Protein AF-A0A7G1IFP5-F1 (afdb_monomer_lite)

pLDDT: mean 70.37, std 23.83, range [24.36, 97.38]

Secondary structure (DSSP, 8-state):
-------HHHHHHHHHHHHHHHTT----HHHHHHHHHGGGSPTTSHHHHHHHHHHHTTPPPTTSTTS-GGGGHHHHHHHHHH---SSHHHHHHHHHHHHHH-SSSTHHHHHHHHHHHTB----SSSS---BS---HHHHHHHHHHHHH-----------SS-------TTSSSS-----------PPPP-------

Foldseek 3Di:
DDPPDQDPVNVVVVVCVLVCLQQQVAADVVQQVVLVCLCVDDPLDLSVLLSVLCVVQVHRGARHGPHSHCPCSVLSSLCSLLVFDPPLLSQLLSLLLQLQAPPPPSCPSNVVSCCFADVQNDDDPPDGRHHDSDDPVSSVVSNVVNNPPPPDDPPDPDDDDDDPPPRSPPPPPPDPDPPDPDPPDPDDDDDDDDDD

Organism: Mycobacterium kansasii (NCBI:txid1768)

Radius of gyration: 21.59 Å; chains: 1; bounding box: 84×56×33 Å

Sequence (196 aa):
MSSHGTSRIQVLKGFWDNMSGYLGLSTDPVLAASYHKLGLLEPGLLGRELWAHYVRNSLRFPGEKGTTGEFIVSHDVAHVLSAYSTEPAGEILAGAFTVGYKARNPFAPLLLVLLQFQAGIKIDFRSEALTGSLDPAGYMDAFGAASSAKLTSPTGVGTGDATPRYQWRSFASGWRFHRNRRRPLRAAPIKKSCEV

Structure (mmCIF, N/CA/C/O backbone):
data_AF-A0A7G1IFP5-F1
#
_entry.id   AF-A0A7G1IFP5-F1
#
loop_
_atom_site.group_PDB
_atom_site.id
_atom_site.type_symbol
_atom_site.label_atom_id
_atom_site.label_alt_id
_atom_site.label_comp_id
_atom_site.label_asym_id
_atom_site.label_entity_id
_atom_site.label_seq_id
_atom_site.pdbx_PDB_ins_code
_atom_site.Cartn_x
_atom_site.Cartn_y
_atom_site.Cartn_z
_atom_site.occupancy
_atom_site.B_iso_or_equiv
_atom_site.auth_seq_id
_atom_site.auth_comp_id
_atom_site.auth_asym_id
_atom_site.auth_atom_id
_atom_site.pdbx_PDB_model_num
ATOM 1 N N . MET A 1 1 ? 41.630 15.362 4.875 1.00 37.7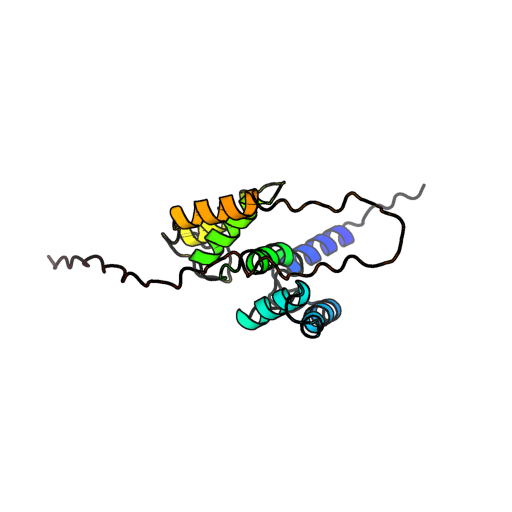5 1 MET A N 1
ATOM 2 C CA . MET A 1 1 ? 40.214 15.116 5.230 1.00 37.75 1 MET A CA 1
ATOM 3 C C . MET A 1 1 ? 39.348 15.946 4.290 1.00 37.75 1 MET A C 1
ATOM 5 O O . MET A 1 1 ? 39.203 17.138 4.518 1.00 37.75 1 MET A O 1
ATOM 9 N N . SER A 1 2 ? 38.863 15.367 3.186 1.00 39.03 2 SER A N 1
ATOM 10 C CA . SER A 1 2 ? 38.027 16.099 2.221 1.00 39.03 2 SER A CA 1
ATOM 11 C C . SER A 1 2 ? 36.569 16.085 2.669 1.00 39.03 2 SER A C 1
ATOM 13 O O . SER A 1 2 ? 35.896 15.056 2.612 1.00 39.03 2 SER A O 1
ATOM 15 N N . SER A 1 3 ? 36.113 17.247 3.131 1.00 47.34 3 SER A N 1
ATOM 16 C CA . SER A 1 3 ? 34.709 17.572 3.376 1.00 47.34 3 SER A CA 1
ATOM 17 C C . SER A 1 3 ? 33.910 17.386 2.082 1.00 47.34 3 SER A C 1
ATOM 19 O O . SER A 1 3 ? 34.048 18.166 1.141 1.00 47.34 3 SER A O 1
ATOM 21 N N . HIS A 1 4 ? 33.095 16.332 2.012 1.00 55.47 4 HIS A N 1
ATOM 22 C CA . HIS A 1 4 ? 32.089 16.176 0.963 1.00 55.47 4 HIS A CA 1
ATOM 23 C C . HIS A 1 4 ? 30.883 17.048 1.331 1.00 55.47 4 HIS A C 1
ATOM 25 O O . HIS A 1 4 ? 29.889 16.570 1.871 1.00 55.47 4 HIS A O 1
ATOM 31 N N . GLY A 1 5 ? 30.997 18.354 1.094 1.00 55.44 5 GLY A N 1
ATOM 32 C CA . GLY A 1 5 ? 29.859 19.261 1.179 1.00 55.44 5 GLY A CA 1
ATOM 33 C C . GLY A 1 5 ? 28.914 18.994 0.013 1.00 55.44 5 GLY A C 1
ATOM 34 O O . GLY A 1 5 ? 29.218 19.364 -1.119 1.00 55.44 5 GLY A O 1
ATOM 35 N N . THR A 1 6 ? 27.781 18.340 0.273 1.00 65.12 6 THR A N 1
ATOM 36 C CA . THR A 1 6 ? 26.710 18.151 -0.714 1.00 65.12 6 THR A CA 1
ATOM 37 C C . THR A 1 6 ? 26.324 19.508 -1.304 1.00 65.12 6 THR A C 1
ATOM 39 O O . THR A 1 6 ? 25.858 20.400 -0.594 1.00 65.12 6 THR A O 1
ATOM 42 N N . SER A 1 7 ? 26.551 19.688 -2.606 1.00 77.19 7 SER A N 1
ATOM 43 C CA . SER A 1 7 ? 26.258 20.943 -3.304 1.00 77.19 7 SER A CA 1
ATOM 44 C C . SER A 1 7 ? 24.762 21.272 -3.224 1.00 77.19 7 SER A C 1
ATOM 46 O O . SER A 1 7 ? 23.921 20.376 -3.317 1.00 77.19 7 SER A O 1
ATOM 48 N N . ARG A 1 8 ? 24.405 22.563 -3.126 1.00 75.62 8 ARG A N 1
ATOM 49 C CA . ARG A 1 8 ? 23.003 23.039 -3.166 1.00 75.62 8 ARG A CA 1
ATOM 50 C C . ARG A 1 8 ? 22.226 22.487 -4.368 1.00 75.62 8 ARG A C 1
ATOM 52 O O . ARG A 1 8 ? 21.040 22.205 -4.247 1.00 75.62 8 ARG A O 1
ATOM 59 N N . ILE A 1 9 ? 22.900 22.276 -5.499 1.00 76.88 9 ILE A N 1
ATOM 60 C CA . ILE A 1 9 ? 22.310 21.692 -6.714 1.00 76.88 9 ILE A CA 1
ATOM 61 C C . ILE A 1 9 ? 21.925 20.224 -6.486 1.00 76.88 9 ILE A C 1
ATOM 63 O O . ILE A 1 9 ? 20.879 19.774 -6.937 1.00 76.88 9 ILE A O 1
ATOM 67 N N . GLN A 1 10 ? 22.742 19.483 -5.741 1.00 74.69 10 GLN A N 1
ATOM 68 C CA . GLN A 1 10 ? 22.504 18.079 -5.416 1.00 74.69 10 GLN A CA 1
ATOM 69 C C . GLN A 1 10 ? 21.345 17.920 -4.423 1.00 74.69 10 GLN A C 1
ATOM 71 O O . GLN A 1 10 ? 20.535 17.010 -4.571 1.00 74.69 10 GLN A O 1
ATOM 76 N N . VAL A 1 11 ? 21.221 18.845 -3.463 1.00 75.88 11 VAL A N 1
ATOM 77 C CA . VAL A 1 11 ? 20.072 18.912 -2.544 1.00 75.88 11 VAL A CA 1
ATOM 78 C C . VAL A 1 11 ? 18.779 19.218 -3.306 1.00 75.88 11 VAL A C 1
ATOM 80 O O . VAL A 1 11 ? 17.782 18.528 -3.111 1.00 75.88 11 VAL A O 1
ATOM 83 N N . LEU A 1 12 ? 18.797 20.201 -4.213 1.00 79.44 12 LEU A N 1
ATOM 84 C CA . LEU A 1 12 ? 17.638 20.547 -5.045 1.00 79.44 12 LEU A CA 1
ATOM 85 C C . LEU A 1 12 ? 17.238 19.406 -5.985 1.00 79.44 12 LEU A C 1
ATOM 87 O O . LEU A 1 12 ? 16.053 19.106 -6.107 1.00 79.44 12 LEU A O 1
ATOM 91 N N . LYS A 1 13 ? 18.216 18.732 -6.599 1.00 76.38 13 LYS A N 1
ATOM 92 C CA . LYS A 1 13 ? 17.976 17.546 -7.423 1.00 76.38 13 LYS A CA 1
ATOM 93 C C . LYS A 1 13 ? 17.357 16.417 -6.597 1.00 76.38 13 LYS A C 1
ATOM 95 O O . LYS A 1 13 ? 16.347 15.867 -7.005 1.00 76.38 13 LYS A O 1
ATOM 100 N N . GLY A 1 14 ? 17.906 16.114 -5.419 1.00 70.06 14 GLY A N 1
ATOM 101 C CA . GLY A 1 14 ? 17.350 15.086 -4.535 1.00 70.06 14 GLY A CA 1
ATOM 102 C C . GLY A 1 14 ? 15.930 15.413 -4.063 1.00 70.06 14 GLY A C 1
ATOM 103 O O . GLY A 1 14 ? 15.075 14.534 -4.014 1.00 70.06 14 GLY A O 1
ATOM 104 N N . PHE A 1 15 ? 15.642 16.681 -3.763 1.00 75.81 15 PHE A N 1
ATOM 105 C CA . PHE A 1 15 ? 14.284 17.129 -3.454 1.00 75.81 15 PHE A CA 1
ATOM 106 C C . PHE A 1 15 ? 13.335 16.939 -4.646 1.00 75.81 15 PHE A C 1
ATOM 108 O O . PHE A 1 15 ? 12.245 16.396 -4.477 1.00 75.81 15 PHE A O 1
ATOM 115 N N . TRP A 1 16 ? 13.756 17.328 -5.851 1.00 75.94 16 TRP A N 1
ATOM 116 C CA . TRP A 1 16 ? 12.967 17.157 -7.070 1.00 75.94 16 TRP A CA 1
ATOM 117 C C . TRP A 1 16 ? 12.730 15.686 -7.423 1.00 75.94 16 TRP A C 1
ATOM 119 O O . TRP A 1 16 ? 11.610 15.314 -7.760 1.00 75.94 16 TRP A O 1
ATOM 129 N N . ASP A 1 17 ? 13.742 14.830 -7.302 1.00 71.69 17 ASP A N 1
ATOM 130 C CA . ASP A 1 17 ? 13.629 13.393 -7.570 1.00 71.69 17 ASP A CA 1
ATOM 131 C C . ASP A 1 17 ? 12.628 12.735 -6.596 1.00 71.69 17 ASP A C 1
ATOM 133 O O . ASP A 1 17 ? 11.760 11.970 -7.017 1.00 71.69 17 ASP A O 1
ATOM 137 N N . ASN A 1 18 ? 12.659 13.115 -5.312 1.00 66.62 18 ASN A N 1
ATOM 138 C CA . ASN A 1 18 ? 11.683 12.654 -4.317 1.00 66.62 18 ASN A CA 1
ATOM 139 C C . ASN A 1 18 ? 10.262 13.163 -4.609 1.00 66.62 18 ASN A C 1
ATOM 141 O O . ASN A 1 18 ? 9.301 12.393 -4.581 1.00 66.62 18 ASN A O 1
ATOM 145 N N . MET A 1 19 ? 10.116 14.455 -4.916 1.00 72.12 19 MET A N 1
ATOM 146 C CA . MET A 1 19 ? 8.808 15.057 -5.188 1.00 72.12 19 MET A CA 1
ATOM 147 C C . MET A 1 19 ? 8.195 14.568 -6.499 1.00 72.12 19 MET A C 1
ATOM 149 O O . MET A 1 19 ? 6.999 14.306 -6.557 1.00 72.12 19 MET A O 1
ATOM 153 N N . SER A 1 20 ? 8.994 14.413 -7.551 1.00 68.44 20 SER A N 1
ATOM 154 C CA . SER A 1 20 ? 8.533 13.903 -8.844 1.00 68.44 20 SER A CA 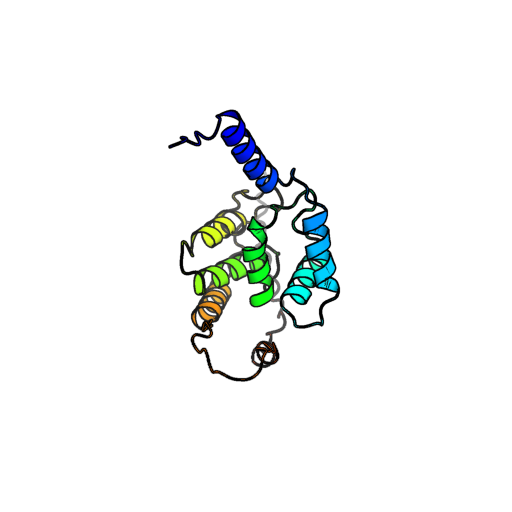1
ATOM 155 C C . SER A 1 20 ? 8.149 12.425 -8.778 1.00 68.44 20 SER A C 1
ATOM 157 O O . SER A 1 20 ? 7.202 12.029 -9.455 1.00 68.44 20 SER A O 1
ATOM 159 N N . GLY A 1 21 ? 8.810 11.623 -7.935 1.00 67.00 21 GLY A N 1
ATOM 160 C CA . GLY A 1 21 ? 8.376 10.264 -7.606 1.00 67.00 21 GLY A CA 1
ATOM 161 C C . GLY A 1 21 ? 7.036 10.245 -6.865 1.00 67.00 21 GLY A C 1
ATOM 162 O O . GLY A 1 21 ? 6.126 9.526 -7.266 1.00 67.00 21 GLY A O 1
ATOM 163 N N . TYR A 1 22 ? 6.867 11.097 -5.848 1.00 64.94 22 TYR A N 1
ATOM 164 C CA . TYR A 1 22 ? 5.596 11.229 -5.122 1.00 64.94 22 TYR A CA 1
ATOM 165 C C . TYR A 1 22 ? 4.440 11.688 -6.027 1.00 64.94 22 TYR A C 1
ATOM 167 O O . TYR A 1 22 ? 3.324 11.187 -5.930 1.00 64.94 22 TYR A O 1
ATOM 175 N N . LEU A 1 23 ? 4.711 12.614 -6.948 1.00 71.88 23 LEU A N 1
ATOM 176 C CA . LEU A 1 23 ? 3.733 13.126 -7.912 1.00 71.88 23 LEU A CA 1
ATOM 177 C C . LEU A 1 23 ? 3.512 12.190 -9.116 1.00 71.88 23 LEU A C 1
ATOM 179 O O . LEU A 1 23 ? 2.713 12.506 -9.996 1.00 71.88 23 LEU A O 1
ATOM 183 N N . GLY A 1 24 ? 4.230 11.065 -9.196 1.00 72.12 24 GLY A N 1
ATOM 184 C CA . GLY A 1 24 ? 4.158 10.117 -10.310 1.00 72.12 24 GLY A CA 1
ATOM 185 C C . GLY A 1 24 ? 4.611 10.670 -11.661 1.00 72.12 24 GLY A C 1
ATOM 186 O O . GLY A 1 24 ? 4.198 10.180 -12.713 1.00 72.12 24 GLY A O 1
ATOM 187 N N . LEU A 1 25 ? 5.457 11.698 -11.642 1.00 75.88 25 LEU A N 1
ATOM 188 C CA . LEU A 1 25 ? 6.081 12.286 -12.827 1.00 75.88 25 LEU A CA 1
ATOM 189 C C . LEU A 1 25 ? 7.384 11.572 -13.207 1.00 75.88 25 LEU A C 1
ATOM 191 O O . LEU A 1 25 ? 7.765 11.599 -14.376 1.00 75.88 25 LEU A O 1
ATOM 195 N N . SER A 1 26 ? 8.054 10.948 -12.236 1.00 72.81 26 SER A N 1
ATOM 196 C CA . SER A 1 26 ? 9.279 10.181 -12.465 1.00 72.81 26 SER A CA 1
ATOM 197 C C . SER A 1 26 ? 8.972 8.805 -13.066 1.00 72.81 26 SER A C 1
ATOM 199 O O . SER A 1 26 ? 7.989 8.166 -12.696 1.00 72.81 26 SER A O 1
ATOM 201 N N . THR A 1 27 ? 9.817 8.349 -13.993 1.00 84.62 27 THR A N 1
ATOM 202 C CA . THR A 1 27 ? 9.716 7.031 -14.635 1.00 84.62 27 THR A CA 1
ATOM 203 C C . THR A 1 27 ? 11.051 6.307 -14.573 1.00 84.62 27 THR A C 1
ATOM 205 O O . THR A 1 27 ? 12.078 6.886 -14.926 1.00 84.62 27 THR A O 1
ATOM 208 N N . ASP A 1 28 ? 11.018 5.028 -14.213 1.00 89.25 28 ASP A N 1
ATOM 209 C CA . ASP A 1 28 ? 12.159 4.119 -14.222 1.00 89.25 28 ASP A CA 1
ATOM 210 C C . ASP A 1 28 ? 11.764 2.821 -14.957 1.00 89.25 28 ASP A C 1
ATOM 212 O O . ASP A 1 28 ? 11.084 1.958 -14.388 1.00 89.25 28 ASP A O 1
ATOM 216 N N . PRO A 1 29 ? 12.162 2.661 -16.233 1.00 90.31 29 PRO A N 1
ATOM 217 C CA . PRO A 1 29 ? 11.789 1.496 -17.028 1.00 90.31 29 PRO A CA 1
ATOM 218 C C . PRO A 1 29 ? 12.456 0.200 -16.545 1.00 90.31 29 PRO A C 1
ATOM 220 O O . PRO A 1 29 ? 11.905 -0.880 -16.761 1.00 90.31 29 PRO A O 1
ATOM 223 N N . VAL A 1 30 ? 13.621 0.278 -15.891 1.00 93.75 30 VAL A N 1
ATOM 224 C CA . VAL A 1 30 ? 14.325 -0.901 -15.360 1.00 93.75 30 VAL A CA 1
ATOM 225 C C . VAL A 1 30 ? 13.593 -1.423 -14.126 1.00 93.75 30 VAL A C 1
ATOM 227 O O . VAL A 1 30 ? 13.373 -2.633 -13.991 1.00 93.75 30 VAL A O 1
ATOM 230 N N . LEU A 1 31 ? 13.157 -0.509 -13.258 1.00 92.38 31 LEU A N 1
ATOM 231 C CA . LEU A 1 31 ? 12.320 -0.831 -12.110 1.00 92.38 31 LEU A CA 1
ATOM 232 C C . LEU A 1 31 ? 10.977 -1.416 -12.555 1.00 92.38 31 LEU A C 1
ATOM 234 O O . LEU A 1 31 ? 10.621 -2.515 -12.128 1.00 92.38 31 LEU A O 1
ATOM 238 N N . ALA A 1 32 ? 10.286 -0.750 -13.485 1.00 93.81 32 ALA A N 1
ATOM 239 C CA . ALA A 1 32 ? 9.016 -1.232 -14.021 1.00 93.81 32 ALA A CA 1
ATOM 240 C C . ALA A 1 32 ? 9.149 -2.648 -14.602 1.00 93.81 32 ALA A C 1
ATOM 242 O O . ALA A 1 32 ? 8.355 -3.533 -14.281 1.00 93.81 32 ALA A O 1
ATOM 243 N N . ALA A 1 33 ? 10.198 -2.910 -15.391 1.00 95.69 33 ALA A N 1
ATOM 244 C CA . ALA A 1 33 ? 10.462 -4.240 -15.936 1.00 95.69 33 ALA A CA 1
ATOM 245 C C . ALA A 1 33 ? 10.680 -5.299 -14.840 1.00 95.69 33 ALA A C 1
ATOM 247 O O . ALA A 1 33 ? 10.280 -6.453 -15.008 1.00 95.69 33 ALA A O 1
ATOM 248 N N . SER A 1 34 ? 11.288 -4.927 -13.712 1.00 95.62 34 SER A N 1
ATOM 249 C CA . SER A 1 34 ? 11.482 -5.825 -12.567 1.00 95.62 34 SER A CA 1
ATOM 250 C C . SER A 1 34 ? 10.155 -6.190 -11.898 1.00 95.62 34 SER A C 1
ATOM 252 O O . SER A 1 34 ? 9.934 -7.364 -11.601 1.00 95.62 34 SER A O 1
ATOM 254 N N . TYR A 1 35 ? 9.233 -5.233 -11.755 1.00 95.69 35 TYR A N 1
ATOM 255 C CA . TYR A 1 35 ? 7.880 -5.508 -11.260 1.00 95.69 35 TYR A CA 1
ATOM 256 C C . TYR A 1 35 ? 7.051 -6.336 -12.249 1.00 95.69 35 TYR A C 1
ATOM 258 O O . TYR A 1 35 ? 6.358 -7.260 -11.830 1.00 95.69 35 TYR A O 1
ATOM 266 N N . HIS A 1 36 ? 7.172 -6.099 -13.558 1.00 96.81 36 HIS A N 1
ATOM 267 C CA . HIS A 1 36 ? 6.518 -6.931 -14.580 1.00 96.81 36 HIS A CA 1
ATOM 268 C C . HIS A 1 36 ? 6.985 -8.391 -14.539 1.00 96.81 36 HIS A C 1
ATOM 270 O O . HIS A 1 36 ? 6.172 -9.307 -14.671 1.00 96.81 36 HIS A O 1
ATOM 276 N N . LYS A 1 37 ? 8.277 -8.636 -14.278 1.00 97.38 37 LYS A N 1
ATOM 277 C CA . LYS A 1 37 ? 8.830 -9.995 -14.133 1.00 97.38 37 LYS A CA 1
ATOM 278 C C . LYS A 1 37 ? 8.223 -10.778 -12.967 1.00 97.38 37 LYS A C 1
ATOM 280 O O . LYS A 1 37 ? 8.236 -12.006 -13.016 1.00 97.38 37 LYS A O 1
ATOM 285 N N . LEU A 1 38 ? 7.648 -10.118 -11.958 1.00 97.00 38 LEU A N 1
ATOM 286 C CA . LEU A 1 38 ? 6.947 -10.805 -10.868 1.00 97.00 38 LEU A CA 1
ATOM 287 C C . LEU A 1 38 ? 5.748 -11.627 -11.371 1.00 97.00 38 LEU A C 1
ATOM 289 O O . LEU A 1 38 ? 5.399 -12.635 -10.760 1.00 97.00 38 LEU A O 1
ATOM 293 N N . GLY A 1 39 ? 5.167 -11.266 -12.521 1.00 96.12 39 GLY A N 1
ATOM 294 C CA . GLY A 1 39 ? 4.116 -12.045 -13.178 1.00 96.12 39 GLY A CA 1
ATOM 295 C C . GLY A 1 39 ? 4.570 -13.424 -13.673 1.00 96.12 39 GLY A C 1
ATOM 296 O O . GLY A 1 39 ? 3.730 -14.287 -13.916 1.00 96.12 39 GLY A O 1
ATOM 297 N N . LEU A 1 40 ? 5.881 -13.663 -13.785 1.00 97.00 40 LEU A N 1
ATOM 298 C CA . LEU A 1 40 ? 6.455 -14.953 -14.185 1.00 97.00 40 LEU A CA 1
ATOM 299 C C . LEU A 1 40 ? 6.595 -15.934 -13.013 1.00 97.00 40 LEU A C 1
ATOM 301 O O . LEU A 1 40 ? 6.803 -17.124 -13.234 1.00 97.00 40 LEU A O 1
ATOM 305 N N . LEU A 1 41 ? 6.493 -15.449 -11.773 1.00 95.94 41 LEU A N 1
ATOM 306 C CA . LEU A 1 41 ? 6.596 -16.275 -10.571 1.00 95.94 41 LEU A CA 1
ATOM 307 C C . LEU A 1 41 ? 5.390 -17.216 -10.434 1.00 95.94 41 LEU A C 1
ATOM 309 O O . LEU A 1 41 ? 4.301 -16.921 -10.927 1.00 95.94 41 LEU A O 1
ATOM 313 N N . GLU A 1 42 ? 5.562 -18.334 -9.730 1.00 92.69 42 GLU A N 1
ATOM 314 C CA . GLU A 1 42 ? 4.469 -19.274 -9.465 1.00 92.69 42 GLU A CA 1
ATOM 315 C C . GLU A 1 42 ? 3.338 -18.635 -8.626 1.00 92.69 42 GLU A C 1
ATOM 317 O O . GLU A 1 42 ? 3.617 -17.833 -7.726 1.00 92.69 42 GLU A O 1
ATOM 322 N N . PRO A 1 43 ? 2.059 -18.982 -8.885 1.00 91.44 43 PRO A N 1
ATOM 323 C CA . PRO A 1 43 ? 0.927 -18.555 -8.057 1.00 91.44 43 PRO A CA 1
ATOM 324 C C . PRO A 1 43 ? 1.115 -18.873 -6.569 1.00 91.44 43 PRO A C 1
ATOM 326 O O . PRO A 1 43 ? 1.665 -19.915 -6.211 1.00 91.44 43 PRO A O 1
ATOM 329 N N . GLY A 1 44 ? 0.632 -17.989 -5.694 1.00 86.56 44 GLY A N 1
ATOM 330 C CA . GLY A 1 44 ? 0.789 -18.115 -4.243 1.00 86.56 44 GLY A CA 1
ATOM 331 C C . GLY A 1 44 ? 2.119 -17.596 -3.687 1.00 86.56 44 GLY A C 1
ATOM 332 O O . GLY A 1 44 ? 2.281 -17.549 -2.471 1.00 86.56 44 GLY A O 1
ATOM 333 N N . LEU A 1 45 ? 3.068 -17.174 -4.529 1.00 92.50 45 LEU A N 1
ATOM 334 C CA . LEU A 1 45 ? 4.223 -16.395 -4.079 1.00 92.50 45 LEU A CA 1
ATOM 335 C C . LEU A 1 45 ? 3.836 -14.921 -3.929 1.00 92.50 45 LEU A C 1
ATOM 337 O O . LEU A 1 45 ? 3.174 -14.366 -4.802 1.00 92.50 45 LEU A O 1
ATOM 341 N N . LEU A 1 46 ? 4.317 -14.255 -2.873 1.00 93.69 46 LEU A N 1
ATOM 342 C CA . LEU A 1 46 ? 3.977 -12.852 -2.583 1.00 93.69 46 LEU A CA 1
ATOM 343 C C . LEU A 1 46 ? 4.200 -11.922 -3.787 1.00 93.69 46 LEU A C 1
ATOM 345 O O . LEU A 1 46 ? 3.343 -11.101 -4.089 1.00 93.69 46 LEU A O 1
ATOM 349 N N . GLY A 1 47 ? 5.317 -12.081 -4.503 1.00 93.25 47 GLY A N 1
ATOM 350 C CA . GLY A 1 47 ? 5.595 -11.296 -5.709 1.00 93.25 47 GLY A CA 1
ATOM 351 C C . GLY A 1 47 ? 4.564 -11.523 -6.821 1.00 93.25 47 GLY A C 1
ATOM 352 O O . GLY A 1 47 ? 4.097 -10.559 -7.426 1.00 93.25 47 GLY A O 1
ATOM 353 N N . ARG A 1 48 ? 4.149 -12.778 -7.050 1.00 96.50 48 ARG A N 1
ATOM 354 C CA . ARG A 1 48 ? 3.112 -13.123 -8.035 1.00 96.50 48 ARG A CA 1
ATOM 355 C C . ARG A 1 48 ? 1.755 -12.540 -7.646 1.00 96.50 48 ARG A C 1
ATOM 357 O O . ARG A 1 48 ? 1.055 -12.009 -8.505 1.00 96.50 48 ARG A O 1
ATOM 364 N N . GLU A 1 49 ? 1.399 -12.618 -6.367 1.00 96.25 49 GLU A N 1
ATOM 365 C CA . GLU A 1 49 ? 0.137 -12.077 -5.852 1.00 96.25 49 GLU A CA 1
ATOM 366 C C . GLU A 1 49 ? 0.112 -10.542 -5.872 1.00 96.25 49 GLU A C 1
ATOM 368 O O . GLU A 1 49 ? -0.916 -9.955 -6.209 1.00 96.25 49 GLU A O 1
ATOM 373 N N . LEU A 1 50 ? 1.246 -9.886 -5.604 1.00 95.88 50 LEU A N 1
ATOM 374 C CA . LEU A 1 50 ? 1.398 -8.436 -5.740 1.00 95.88 50 LEU A CA 1
ATOM 375 C C . LEU A 1 50 ? 1.230 -7.990 -7.196 1.00 95.88 50 LEU A C 1
ATOM 377 O O . LEU A 1 50 ? 0.461 -7.073 -7.480 1.00 95.88 50 LEU A O 1
ATOM 381 N N . TRP A 1 51 ? 1.871 -8.685 -8.138 1.00 97.12 51 TRP A N 1
ATOM 382 C CA . TRP A 1 51 ? 1.665 -8.431 -9.564 1.00 97.12 51 TRP A CA 1
ATOM 383 C C . TRP A 1 51 ? 0.195 -8.614 -9.968 1.00 97.12 51 TRP A C 1
ATOM 385 O O . TRP A 1 51 ? -0.383 -7.760 -10.639 1.00 97.12 51 TRP A O 1
ATOM 395 N N . ALA A 1 52 ? -0.448 -9.693 -9.509 1.00 96.19 52 ALA A N 1
ATOM 396 C CA . ALA A 1 52 ? -1.857 -9.953 -9.791 1.00 96.19 52 ALA A CA 1
ATOM 397 C C . ALA A 1 52 ? -2.789 -8.913 -9.149 1.00 96.19 52 ALA A C 1
ATOM 399 O O . ALA A 1 52 ? -3.845 -8.611 -9.702 1.00 96.19 52 ALA A O 1
ATOM 400 N N . HIS A 1 53 ? -2.434 -8.362 -7.987 1.00 94.69 53 HIS A N 1
ATOM 401 C CA . HIS A 1 53 ? -3.148 -7.246 -7.370 1.00 94.69 53 HIS A CA 1
ATOM 402 C C . HIS A 1 53 ? -3.087 -5.994 -8.254 1.00 94.69 53 HIS A C 1
ATOM 404 O O . HIS A 1 53 ? -4.136 -5.410 -8.530 1.00 94.69 53 HIS A O 1
ATOM 410 N N . TYR A 1 54 ? -1.909 -5.638 -8.776 1.00 94.62 54 TYR A N 1
ATOM 411 C CA . TYR A 1 54 ? -1.774 -4.502 -9.689 1.00 94.62 54 TYR A CA 1
ATOM 412 C C . TYR A 1 54 ? -2.593 -4.666 -10.964 1.00 94.62 54 TYR A C 1
ATOM 414 O O . TYR A 1 54 ? -3.360 -3.773 -11.321 1.00 94.62 54 TYR A O 1
ATOM 422 N N . VAL A 1 55 ? -2.515 -5.834 -11.603 1.00 95.19 55 VAL A N 1
ATOM 423 C CA . VAL A 1 55 ? -3.277 -6.103 -12.830 1.00 95.19 55 VAL A CA 1
ATOM 424 C C . VAL A 1 55 ? -4.785 -6.087 -12.574 1.00 95.19 55 VAL A C 1
ATOM 426 O O . VAL A 1 55 ? -5.522 -5.463 -13.333 1.00 95.19 55 VAL A O 1
ATOM 429 N N . ARG A 1 56 ? -5.265 -6.737 -11.503 1.00 94.44 56 ARG A N 1
ATOM 430 C CA . ARG A 1 56 ? -6.707 -6.813 -11.199 1.00 94.44 56 ARG A CA 1
ATOM 431 C C . ARG A 1 56 ? -7.328 -5.450 -10.919 1.00 94.44 56 ARG A C 1
ATOM 433 O O . ARG A 1 56 ? -8.459 -5.217 -11.331 1.00 94.44 56 ARG A O 1
ATOM 440 N N . ASN A 1 57 ? -6.598 -4.573 -10.239 1.00 90.56 57 ASN A N 1
ATOM 441 C CA . ASN A 1 57 ? -7.088 -3.251 -9.854 1.00 90.56 57 ASN A CA 1
ATOM 442 C C . ASN A 1 57 ? -6.694 -2.153 -10.857 1.00 90.56 57 ASN A C 1
ATOM 444 O O . ASN A 1 57 ? -6.899 -0.976 -10.585 1.00 90.56 57 ASN A O 1
ATOM 448 N N . SER A 1 58 ? -6.138 -2.518 -12.023 1.00 91.56 58 SER A N 1
ATOM 449 C CA . SER A 1 58 ? -5.662 -1.569 -13.045 1.00 91.56 58 SER A CA 1
ATOM 450 C C . SER A 1 58 ? -4.689 -0.513 -12.495 1.00 91.56 58 SER A C 1
ATOM 452 O O . SER A 1 58 ? -4.676 0.638 -12.937 1.00 91.56 58 SER A O 1
ATOM 454 N N . LEU A 1 59 ? -3.871 -0.909 -11.518 1.00 90.94 59 LEU A N 1
ATOM 455 C CA . LEU A 1 59 ? -2.868 -0.053 -10.897 1.00 90.94 59 LEU A CA 1
ATOM 456 C C . LEU A 1 59 ? -1.597 -0.020 -11.749 1.00 90.94 59 LEU A C 1
ATOM 458 O O . LEU A 1 59 ? -1.290 -0.948 -12.498 1.00 90.94 59 LEU A O 1
ATOM 462 N N . ARG A 1 60 ? -0.844 1.072 -11.618 1.00 91.62 60 ARG A N 1
ATOM 463 C CA . ARG A 1 60 ? 0.443 1.257 -12.295 1.00 91.62 60 ARG A CA 1
ATOM 464 C C . ARG A 1 60 ? 1.569 0.637 -11.482 1.00 91.62 60 ARG A C 1
ATOM 466 O O . ARG A 1 60 ? 1.629 0.829 -10.267 1.00 91.62 60 ARG A O 1
ATOM 473 N N . PHE A 1 61 ? 2.478 -0.054 -12.158 1.00 92.75 61 PHE A N 1
ATOM 474 C CA . PHE A 1 61 ? 3.627 -0.674 -11.506 1.00 92.75 61 PHE A CA 1
ATOM 475 C C . PHE A 1 61 ? 4.636 0.390 -11.048 1.00 92.75 61 PHE A C 1
ATOM 477 O O . PHE A 1 61 ? 4.797 1.408 -11.726 1.00 92.75 61 PHE A O 1
ATOM 484 N N . PRO A 1 62 ? 5.362 0.172 -9.937 1.00 91.12 62 PRO A N 1
ATOM 485 C CA . PRO A 1 62 ? 6.482 1.028 -9.558 1.00 91.12 62 PRO A CA 1
ATOM 486 C C . PRO A 1 62 ? 7.478 1.210 -10.712 1.00 91.12 62 PRO A C 1
ATOM 488 O O . PRO A 1 62 ? 7.888 0.240 -11.346 1.00 91.12 62 PRO A O 1
ATOM 491 N N . GLY A 1 63 ? 7.840 2.463 -11.000 1.00 87.56 63 GLY A N 1
ATOM 492 C CA . GLY A 1 63 ? 8.673 2.837 -12.151 1.00 87.56 63 GLY A CA 1
ATOM 493 C C . GLY A 1 63 ? 7.884 3.253 -13.400 1.00 87.56 63 GLY A C 1
ATOM 494 O O . GLY A 1 63 ? 8.449 3.882 -14.293 1.00 87.56 63 GLY A O 1
ATOM 495 N N . GLU A 1 64 ? 6.578 2.986 -13.469 1.00 89.38 64 GLU A N 1
ATOM 496 C CA . GLU A 1 64 ? 5.716 3.523 -14.526 1.00 89.38 64 GLU A CA 1
ATOM 497 C C . GLU A 1 64 ? 5.273 4.964 -14.229 1.00 89.38 64 GLU A C 1
ATOM 499 O O . GLU A 1 64 ? 5.285 5.439 -13.094 1.00 89.38 64 GLU A O 1
ATOM 504 N N . LYS A 1 65 ? 4.830 5.685 -15.261 1.00 86.94 65 LYS A N 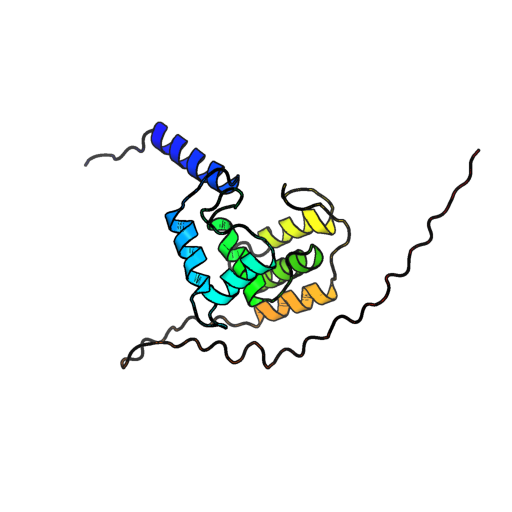1
ATOM 505 C CA . LYS A 1 65 ? 4.270 7.028 -15.083 1.00 86.94 65 LYS A CA 1
ATOM 506 C C . LYS A 1 65 ? 2.936 6.958 -14.328 1.00 86.94 65 LYS A C 1
ATOM 508 O O . LYS A 1 65 ? 2.089 6.121 -14.637 1.00 86.94 65 LYS A O 1
ATOM 513 N N . GLY A 1 66 ? 2.712 7.885 -13.399 1.00 81.44 66 GLY A N 1
ATOM 514 C CA . GLY A 1 66 ? 1.456 8.021 -12.651 1.00 81.44 66 GLY A CA 1
ATOM 515 C C . GLY A 1 66 ? 1.350 7.153 -11.392 1.00 81.44 66 GLY A C 1
ATOM 516 O O . GLY A 1 66 ? 0.272 7.069 -10.801 1.00 81.44 66 GLY A O 1
ATOM 517 N N . THR A 1 67 ? 2.444 6.521 -10.962 1.00 81.62 67 THR A N 1
ATOM 518 C CA . THR A 1 67 ? 2.535 5.833 -9.666 1.00 81.62 67 THR A CA 1
ATOM 519 C C . THR A 1 67 ? 3.429 6.593 -8.689 1.00 81.62 67 THR A C 1
ATOM 521 O O . THR A 1 67 ? 4.348 7.291 -9.091 1.00 81.62 67 THR A O 1
ATOM 524 N N . THR A 1 68 ? 3.204 6.405 -7.394 1.00 80.19 68 THR A N 1
ATOM 525 C CA . THR A 1 68 ? 4.008 6.951 -6.285 1.00 80.19 68 THR A CA 1
ATOM 526 C C . THR A 1 68 ? 5.365 6.239 -6.112 1.00 80.19 68 THR A C 1
ATOM 528 O O . THR A 1 68 ? 6.017 6.372 -5.077 1.00 80.19 68 THR A O 1
ATOM 531 N N . GLY A 1 69 ? 5.791 5.449 -7.106 1.00 84.44 69 GLY A N 1
ATOM 532 C CA . GLY A 1 69 ? 7.008 4.639 -7.059 1.00 84.44 69 GLY A CA 1
ATOM 533 C C . GLY A 1 69 ? 6.948 3.550 -5.986 1.00 84.44 69 GLY A C 1
ATOM 534 O O . GLY A 1 69 ? 5.876 3.070 -5.632 1.00 84.44 69 GLY A O 1
ATOM 535 N N . GLU A 1 70 ? 8.097 3.156 -5.436 1.00 86.12 70 GLU A N 1
ATOM 536 C CA . GLU A 1 70 ? 8.155 2.080 -4.431 1.00 86.12 70 GLU A CA 1
ATOM 537 C C . GLU A 1 70 ? 7.593 2.470 -3.057 1.00 86.12 70 GLU A C 1
ATOM 539 O O . GLU A 1 70 ? 7.363 1.607 -2.211 1.00 86.12 70 GLU A O 1
ATOM 544 N N . PHE A 1 71 ? 7.315 3.758 -2.824 1.00 81.94 71 PHE A N 1
ATOM 545 C CA . PHE A 1 71 ? 6.764 4.234 -1.554 1.00 81.94 71 PHE A CA 1
ATOM 546 C C . PHE A 1 71 ? 5.424 3.562 -1.205 1.00 81.94 71 PHE A C 1
ATOM 548 O O . PHE A 1 71 ? 5.172 3.239 -0.043 1.00 81.94 71 PHE A O 1
ATOM 555 N N . ILE A 1 72 ? 4.585 3.307 -2.213 1.00 84.44 72 ILE A N 1
ATOM 556 C CA . ILE A 1 72 ? 3.248 2.723 -2.032 1.00 84.44 72 ILE A CA 1
ATOM 557 C C . ILE A 1 72 ? 3.266 1.189 -1.931 1.00 84.44 72 ILE A C 1
ATOM 559 O O . ILE A 1 72 ? 2.312 0.588 -1.455 1.00 84.44 72 ILE A O 1
ATOM 563 N N . VAL A 1 73 ? 4.378 0.528 -2.261 1.00 90.19 73 VAL A N 1
ATOM 564 C CA . VAL A 1 73 ? 4.439 -0.945 -2.324 1.00 90.19 73 VAL A CA 1
ATOM 565 C C . VAL A 1 73 ? 4.134 -1.586 -0.973 1.00 90.19 73 VAL A C 1
ATOM 567 O O . VAL A 1 73 ? 3.425 -2.585 -0.900 1.00 90.19 73 VAL A O 1
ATOM 570 N N . SER A 1 74 ? 4.619 -0.996 0.124 1.00 86.00 74 SER A N 1
ATOM 571 C CA . SER A 1 74 ? 4.318 -1.501 1.473 1.00 86.00 74 SER A CA 1
ATOM 572 C C . SER A 1 74 ? 2.826 -1.433 1.829 1.00 86.00 74 SER A C 1
ATOM 574 O O . SER A 1 74 ? 2.346 -2.267 2.595 1.00 86.00 74 SER A O 1
ATOM 576 N N . HIS A 1 75 ? 2.104 -0.468 1.257 1.00 88.62 75 HIS A N 1
ATOM 577 C CA . HIS A 1 75 ? 0.654 -0.344 1.348 1.00 88.62 75 HIS A CA 1
ATOM 578 C C . HIS A 1 75 ? -0.039 -1.407 0.485 1.00 88.62 75 HIS A C 1
ATOM 580 O O . HIS A 1 75 ? -0.889 -2.139 0.982 1.00 88.62 75 HIS A O 1
ATOM 586 N N . ASP A 1 76 ? 0.389 -1.586 -0.764 1.00 91.62 76 ASP A N 1
ATOM 587 C CA . ASP A 1 76 ? -0.229 -2.557 -1.679 1.00 91.62 76 ASP A CA 1
ATOM 588 C C . ASP A 1 76 ? -0.041 -4.001 -1.192 1.00 91.62 76 ASP A C 1
ATOM 590 O O . ASP A 1 76 ? -0.933 -4.844 -1.301 1.00 91.62 76 ASP A O 1
ATOM 594 N N . VAL A 1 77 ? 1.100 -4.288 -0.559 1.00 92.25 77 VAL A N 1
ATOM 595 C CA . VAL A 1 77 ? 1.332 -5.563 0.128 1.00 92.25 77 VAL A CA 1
ATOM 596 C C . VAL A 1 77 ? 0.315 -5.776 1.252 1.00 92.25 77 VAL A C 1
ATOM 598 O O . VAL A 1 77 ? -0.145 -6.902 1.425 1.00 92.25 77 VAL A O 1
ATOM 601 N N . ALA A 1 78 ? -0.106 -4.736 1.979 1.00 90.00 78 ALA A N 1
ATOM 602 C CA . ALA A 1 78 ? -1.142 -4.871 3.005 1.00 90.00 78 ALA A CA 1
ATOM 603 C C . ALA A 1 78 ? -2.474 -5.353 2.405 1.00 90.00 78 ALA A C 1
ATOM 605 O O . ALA A 1 78 ? -3.126 -6.219 2.995 1.00 90.00 78 ALA A O 1
ATOM 606 N N . HIS A 1 79 ? -2.844 -4.889 1.207 1.00 92.81 79 HIS A N 1
ATOM 607 C CA . HIS A 1 79 ? -4.007 -5.411 0.478 1.00 92.81 79 HIS A CA 1
ATOM 608 C C . HIS A 1 79 ? -3.833 -6.872 0.064 1.00 92.81 79 HIS A C 1
ATOM 610 O O . HIS A 1 79 ? -4.771 -7.657 0.175 1.00 92.81 79 HIS A O 1
ATOM 616 N N . VAL A 1 80 ? -2.638 -7.268 -0.383 1.00 93.19 80 VAL A N 1
ATOM 617 C CA . VAL A 1 80 ? -2.355 -8.667 -0.747 1.00 93.19 80 VAL A CA 1
ATOM 618 C C . VAL A 1 80 ? -2.463 -9.590 0.469 1.00 93.19 80 VAL A C 1
ATOM 620 O O . VAL A 1 80 ? -3.078 -10.649 0.380 1.00 93.19 80 VAL A O 1
ATOM 623 N N . LEU A 1 81 ? -1.898 -9.183 1.610 1.00 90.31 81 LEU A N 1
ATOM 624 C CA . LEU A 1 81 ? -1.903 -9.979 2.840 1.00 90.31 81 LEU A CA 1
ATOM 625 C C . LEU A 1 81 ? -3.298 -10.083 3.470 1.00 90.31 81 LEU A C 1
ATOM 627 O O . LEU A 1 81 ? -3.651 -11.131 4.004 1.00 90.31 81 LEU A O 1
ATOM 631 N N . SER A 1 82 ? -4.079 -9.003 3.419 1.00 87.38 82 SER A N 1
ATOM 632 C CA . SER A 1 82 ? -5.409 -8.935 4.039 1.00 87.38 82 SER A CA 1
ATOM 633 C C . SER A 1 82 ? -6.552 -9.364 3.118 1.00 87.38 82 SER A C 1
ATOM 635 O O . SER A 1 82 ? -7.653 -9.642 3.589 1.00 87.38 82 SER A O 1
ATOM 637 N N . ALA A 1 83 ? -6.302 -9.413 1.807 1.00 90.06 83 ALA A N 1
ATOM 638 C CA . ALA A 1 83 ? -7.300 -9.597 0.757 1.00 90.06 83 ALA A CA 1
ATOM 639 C C . ALA A 1 83 ? -8.426 -8.538 0.742 1.00 90.06 83 ALA A C 1
ATOM 641 O O . ALA A 1 83 ? -9.466 -8.761 0.115 1.00 90.06 83 ALA A O 1
ATOM 642 N N . TYR A 1 84 ? -8.235 -7.380 1.388 1.00 89.81 84 TYR A N 1
ATOM 643 C CA . TYR A 1 84 ? -9.170 -6.259 1.292 1.00 89.81 84 TYR A CA 1
ATOM 644 C C . TYR A 1 84 ? -9.033 -5.529 -0.050 1.00 89.81 84 TYR A C 1
ATOM 646 O O . TYR A 1 84 ? -7.935 -5.351 -0.582 1.00 89.81 84 TYR A O 1
ATOM 654 N N . SER A 1 85 ? -10.169 -5.109 -0.608 1.00 89.31 85 SER A N 1
ATOM 655 C CA . SER A 1 85 ? -10.235 -4.376 -1.877 1.00 89.31 85 SER A CA 1
ATOM 656 C C . SER A 1 85 ? -9.631 -2.975 -1.775 1.00 89.31 85 SER A C 1
ATOM 658 O O . SER A 1 85 ? -9.522 -2.435 -0.680 1.00 89.31 85 SER A O 1
ATOM 660 N N . THR A 1 86 ? -9.365 -2.356 -2.924 1.00 88.50 86 THR A N 1
ATOM 661 C CA . THR A 1 86 ? -8.984 -0.935 -3.042 1.00 88.50 86 THR A CA 1
ATOM 662 C C . THR A 1 86 ? -10.194 0.008 -3.141 1.00 88.50 86 THR A C 1
ATOM 664 O O . THR A 1 86 ? -10.067 1.199 -3.404 1.00 88.50 86 THR A O 1
ATOM 667 N N . GLU A 1 87 ? -11.408 -0.527 -2.984 1.00 86.69 87 GLU A N 1
ATOM 668 C CA . GLU A 1 87 ? -12.621 0.279 -2.837 1.00 86.69 87 GLU A CA 1
ATOM 669 C C . GLU A 1 87 ? -12.632 0.988 -1.473 1.00 86.69 87 GLU A C 1
ATOM 671 O O . GLU A 1 87 ? -12.077 0.449 -0.514 1.00 86.69 87 GLU A O 1
ATOM 676 N N . PRO A 1 88 ? -13.347 2.115 -1.316 1.00 84.25 88 PRO A N 1
ATOM 677 C CA . PRO A 1 88 ? -13.315 2.948 -0.108 1.00 84.25 88 PRO A CA 1
ATOM 678 C C . PRO A 1 88 ? -13.488 2.207 1.228 1.00 84.25 88 PRO A C 1
ATOM 680 O O . PRO A 1 88 ? -12.770 2.471 2.189 1.00 84.25 88 PRO A O 1
ATOM 683 N N . ALA A 1 89 ? -14.411 1.244 1.304 1.00 84.50 89 ALA A N 1
ATOM 684 C CA . ALA A 1 89 ? -14.580 0.427 2.508 1.00 84.50 89 ALA A CA 1
ATOM 685 C C . ALA A 1 89 ? -13.383 -0.515 2.743 1.00 84.50 89 ALA A C 1
ATOM 687 O O . ALA A 1 89 ? -12.960 -0.713 3.878 1.00 84.50 89 ALA A O 1
ATOM 688 N N . GLY A 1 90 ? -12.814 -1.076 1.674 1.00 85.50 90 GLY A N 1
ATOM 689 C CA . GLY A 1 90 ? -11.635 -1.936 1.742 1.00 85.50 90 GLY A CA 1
ATOM 690 C C . GLY A 1 90 ? -10.360 -1.182 2.121 1.00 85.50 90 GLY A C 1
ATOM 691 O O . GLY A 1 90 ? -9.573 -1.718 2.891 1.00 85.50 90 GLY A O 1
ATOM 692 N N . GLU A 1 91 ? -10.204 0.071 1.692 1.00 89.81 91 GLU A N 1
ATOM 693 C CA . GLU A 1 91 ? -9.107 0.965 2.100 1.00 89.81 91 GLU A CA 1
ATOM 694 C C . GLU A 1 91 ? -9.101 1.217 3.616 1.00 89.81 91 GLU A C 1
ATOM 696 O O . GLU A 1 91 ? -8.063 1.149 4.277 1.00 89.81 91 GLU A O 1
ATOM 701 N N . ILE A 1 92 ? -10.281 1.423 4.214 1.00 87.38 92 ILE A N 1
ATOM 702 C CA . ILE A 1 92 ? -10.421 1.561 5.672 1.00 87.38 92 ILE A CA 1
ATOM 703 C C . ILE A 1 92 ? -10.020 0.259 6.385 1.00 87.38 92 ILE A C 1
ATOM 705 O O . ILE A 1 92 ? -9.314 0.303 7.396 1.00 87.38 92 ILE A O 1
ATOM 709 N N . LEU A 1 93 ? -10.433 -0.900 5.861 1.00 88.69 93 LEU A N 1
ATOM 710 C CA . LEU A 1 93 ? -10.098 -2.208 6.439 1.00 88.69 93 LEU A CA 1
ATOM 711 C C . LEU A 1 93 ? -8.609 -2.555 6.277 1.00 88.69 93 LEU A C 1
ATOM 713 O O . LEU A 1 93 ? -7.989 -3.046 7.219 1.00 88.69 93 LEU A O 1
ATOM 717 N N . ALA A 1 94 ? -8.002 -2.245 5.130 1.00 87.31 94 ALA A N 1
ATOM 718 C CA . ALA A 1 94 ? -6.564 -2.384 4.901 1.00 87.31 94 ALA A CA 1
ATOM 719 C C . ALA A 1 94 ? -5.754 -1.443 5.809 1.00 87.31 94 ALA A C 1
ATOM 721 O O . ALA A 1 94 ? -4.720 -1.837 6.360 1.00 87.31 94 ALA A O 1
ATOM 722 N N . GLY A 1 95 ? -6.258 -0.228 6.050 1.00 87.06 95 GLY A N 1
ATOM 723 C CA . GLY A 1 95 ? -5.723 0.696 7.046 1.00 87.06 95 GLY A CA 1
ATOM 724 C C . GLY A 1 95 ? -5.769 0.113 8.461 1.00 87.06 95 GLY A C 1
ATOM 725 O O . GLY A 1 95 ? -4.750 0.114 9.152 1.00 87.06 95 GLY A O 1
ATOM 726 N N . ALA A 1 96 ? -6.910 -0.447 8.874 1.00 87.56 96 ALA A N 1
ATOM 727 C CA . ALA A 1 96 ? -7.087 -1.105 10.173 1.00 87.56 96 ALA A CA 1
ATOM 728 C C . ALA A 1 96 ? -6.142 -2.304 10.355 1.00 87.56 96 ALA A C 1
ATOM 730 O O . ALA A 1 96 ? -5.471 -2.427 11.381 1.00 87.56 96 ALA A O 1
ATOM 731 N N . PHE A 1 97 ? -6.023 -3.138 9.320 1.00 87.31 97 PHE A N 1
ATOM 732 C CA . PHE A 1 97 ? -5.068 -4.241 9.264 1.00 87.31 97 PHE A CA 1
ATOM 733 C C . PHE A 1 97 ? -3.624 -3.733 9.411 1.00 87.31 97 PHE A C 1
ATOM 735 O O . PHE A 1 97 ? -2.855 -4.255 10.214 1.00 87.31 97 PHE A O 1
ATOM 742 N N . THR A 1 98 ? -3.266 -2.646 8.721 1.00 86.25 98 THR A N 1
ATOM 743 C CA . THR A 1 98 ? -1.944 -2.010 8.839 1.00 86.25 98 THR A CA 1
ATOM 744 C C . THR A 1 98 ? -1.647 -1.540 10.259 1.00 86.25 98 THR A C 1
ATOM 746 O O . THR A 1 98 ? -0.535 -1.745 10.751 1.00 86.25 98 THR A O 1
ATOM 749 N N . VAL A 1 99 ? -2.628 -0.951 10.949 1.00 87.19 99 VAL A N 1
ATOM 750 C CA . VAL A 1 99 ? -2.470 -0.541 12.355 1.00 87.19 99 VAL A CA 1
ATOM 751 C C . VAL A 1 99 ? -2.120 -1.744 13.230 1.00 87.19 99 VAL A C 1
ATOM 753 O O . VAL A 1 99 ? -1.268 -1.628 14.109 1.00 87.19 99 VAL A O 1
ATOM 756 N N . GLY A 1 100 ? -2.735 -2.899 12.969 1.00 81.12 100 GLY A N 1
ATOM 757 C CA . GLY A 1 100 ? -2.568 -4.085 13.801 1.00 81.12 100 GLY A CA 1
ATOM 758 C C . GLY A 1 100 ? -1.166 -4.702 13.768 1.00 81.12 100 GLY A C 1
ATOM 759 O O . GLY A 1 100 ? -0.777 -5.297 14.772 1.00 81.12 100 GLY A O 1
ATOM 760 N N . TYR A 1 101 ? -0.391 -4.535 12.684 1.00 81.00 101 TYR A N 1
ATOM 761 C CA . TYR A 1 101 ? 0.966 -5.107 12.564 1.00 81.00 101 TYR A CA 1
ATOM 762 C C . TYR A 1 101 ? 2.111 -4.077 12.564 1.00 81.00 101 TYR A C 1
ATOM 764 O O . TYR A 1 101 ? 3.281 -4.448 12.698 1.00 81.00 101 TYR A O 1
ATOM 772 N N . LYS A 1 102 ? 1.835 -2.781 12.372 1.00 81.44 102 LYS A N 1
ATOM 773 C CA . LYS A 1 102 ? 2.888 -1.776 12.163 1.00 81.44 102 LYS A CA 1
ATOM 774 C C . LYS A 1 102 ? 3.455 -1.248 13.485 1.00 81.44 102 LYS A C 1
ATOM 776 O O . LYS A 1 102 ? 2.760 -0.632 14.281 1.00 81.44 102 LYS A O 1
ATOM 781 N N . ALA A 1 103 ? 4.765 -1.397 13.686 1.00 78.19 103 ALA A N 1
ATOM 782 C CA . ALA A 1 103 ? 5.425 -0.976 14.929 1.00 78.19 103 ALA A CA 1
ATOM 783 C C . ALA A 1 103 ? 5.611 0.550 15.078 1.00 78.19 103 ALA A C 1
ATOM 785 O O . ALA A 1 103 ? 5.718 1.054 16.193 1.00 78.19 103 ALA A O 1
ATOM 786 N N . ARG A 1 104 ? 5.697 1.302 13.970 1.00 78.00 104 ARG A N 1
ATOM 787 C CA . ARG A 1 104 ? 5.951 2.756 13.974 1.00 78.00 104 ARG A CA 1
ATOM 788 C C . ARG A 1 104 ? 4.849 3.511 13.247 1.00 78.00 104 ARG A C 1
ATOM 790 O O . ARG A 1 104 ? 4.539 3.184 12.103 1.00 78.00 104 ARG A O 1
ATOM 797 N N . ASN A 1 105 ? 4.323 4.554 13.890 1.00 78.38 105 ASN A N 1
ATOM 798 C CA . ASN A 1 105 ? 3.237 5.398 13.380 1.00 78.38 105 ASN A CA 1
ATOM 799 C C . ASN A 1 105 ? 2.073 4.585 12.766 1.00 78.38 105 ASN A C 1
ATOM 801 O O . ASN A 1 105 ? 1.695 4.844 11.620 1.00 78.38 105 ASN A O 1
ATOM 805 N N . PRO A 1 106 ? 1.512 3.594 13.493 1.00 81.69 106 PRO A N 1
ATOM 806 C CA . PRO A 1 106 ? 0.490 2.695 12.951 1.00 81.69 106 PRO A CA 1
ATOM 807 C C . PRO A 1 106 ? -0.781 3.435 12.523 1.00 81.69 106 PRO A C 1
ATOM 809 O O . PRO A 1 106 ? -1.400 3.065 11.535 1.00 81.69 106 PRO A O 1
ATOM 812 N N . PHE A 1 107 ? -1.127 4.524 13.212 1.00 85.38 107 PHE A N 1
ATOM 813 C CA . PHE A 1 107 ? -2.348 5.288 12.957 1.00 85.38 107 PHE A CA 1
ATOM 814 C C . PHE A 1 107 ? -2.233 6.318 11.831 1.00 85.38 107 PHE A C 1
ATOM 816 O O . PHE A 1 107 ? -3.258 6.795 11.359 1.00 85.38 107 PHE A O 1
ATOM 823 N N . ALA A 1 108 ? -1.025 6.680 11.387 1.00 82.75 108 ALA A N 1
ATOM 824 C CA . ALA A 1 108 ? -0.873 7.724 10.371 1.00 82.75 108 ALA A CA 1
ATOM 825 C C . ALA A 1 108 ? -1.511 7.339 9.015 1.00 82.75 108 ALA A C 1
ATOM 827 O O . ALA A 1 108 ? -2.264 8.151 8.480 1.00 82.75 108 ALA A O 1
ATOM 828 N N . PRO A 1 109 ? -1.313 6.112 8.482 1.00 79.00 109 PRO A N 1
ATOM 829 C CA . PRO A 1 109 ? -2.028 5.665 7.284 1.00 79.00 109 PRO A CA 1
ATOM 830 C C . PRO A 1 109 ? -3.542 5.556 7.503 1.00 79.00 109 PRO A C 1
ATOM 832 O O . PRO A 1 109 ? -4.309 5.932 6.625 1.00 79.00 109 PRO A O 1
ATOM 835 N N . LEU A 1 110 ? -3.980 5.099 8.686 1.00 84.56 110 LEU A N 1
ATOM 836 C CA . LEU A 1 110 ? -5.404 4.989 9.016 1.00 84.56 110 LEU A CA 1
ATOM 837 C C . LEU A 1 110 ? -6.094 6.361 9.042 1.00 84.56 110 LEU A C 1
ATOM 839 O O . LEU A 1 110 ? -7.200 6.515 8.534 1.00 84.56 110 LEU A O 1
ATOM 843 N N . LEU A 1 111 ? -5.444 7.369 9.623 1.00 86.00 111 LEU A N 1
ATOM 844 C CA . LEU A 1 111 ? -5.980 8.725 9.662 1.00 86.00 111 LEU A CA 1
ATOM 845 C C . LEU A 1 111 ? -6.220 9.260 8.245 1.00 86.00 111 LEU A C 1
ATOM 847 O O . LEU A 1 111 ? -7.260 9.860 7.994 1.00 86.00 111 LEU A O 1
ATOM 851 N N . LEU A 1 112 ? -5.296 8.998 7.317 1.00 84.00 112 LEU A N 1
ATOM 852 C CA . LEU A 1 112 ? -5.407 9.431 5.926 1.00 84.00 112 LEU A CA 1
ATOM 853 C C . LEU A 1 112 ? -6.665 8.864 5.245 1.00 84.00 112 LEU A C 1
ATOM 855 O O . LEU A 1 112 ? -7.457 9.622 4.685 1.00 84.00 112 LEU A O 1
ATOM 859 N N . VAL A 1 113 ? -6.892 7.550 5.357 1.00 83.56 113 VAL A N 1
ATOM 860 C CA . VAL A 1 113 ? -8.064 6.890 4.751 1.00 83.56 113 VAL A CA 1
ATOM 861 C C . VAL A 1 113 ? -9.375 7.280 5.437 1.00 83.56 113 VAL A C 1
ATOM 863 O O . VAL A 1 113 ? -10.396 7.415 4.767 1.00 83.56 113 VAL A O 1
ATOM 866 N N . LEU A 1 114 ? -9.371 7.538 6.751 1.00 84.94 114 LEU A N 1
ATOM 867 C CA . LEU A 1 114 ? -10.556 8.035 7.459 1.00 84.94 114 LEU A CA 1
ATOM 868 C C . LEU A 1 114 ? -10.915 9.460 7.030 1.00 84.94 114 LEU A C 1
ATOM 870 O O . LEU A 1 114 ? -12.084 9.753 6.783 1.00 84.94 114 LEU A O 1
ATOM 874 N N . LEU A 1 115 ? -9.936 10.352 6.889 1.00 85.06 115 LEU A N 1
ATOM 875 C CA . LEU A 1 115 ? -10.213 11.701 6.399 1.00 85.06 115 LEU A CA 1
ATOM 876 C C . LEU A 1 115 ? -10.828 11.657 4.991 1.00 85.06 115 LEU A C 1
ATOM 878 O O . LEU A 1 115 ? -11.802 12.363 4.737 1.00 85.06 115 LEU A O 1
ATOM 882 N N . GLN A 1 116 ? -10.348 10.767 4.119 1.00 83.00 116 GLN A N 1
ATOM 883 C CA . GLN A 1 116 ? -10.841 10.668 2.746 1.00 83.00 116 GLN A CA 1
ATOM 884 C C . GLN A 1 116 ? -12.180 9.943 2.577 1.00 83.00 116 GLN A C 1
ATOM 886 O O . GLN A 1 116 ? -13.049 10.440 1.859 1.00 83.00 116 GLN A O 1
ATOM 891 N N . PHE A 1 117 ? -12.369 8.788 3.217 1.00 83.00 117 PHE A N 1
ATOM 892 C CA . PHE A 1 117 ? -13.521 7.908 2.962 1.00 83.00 117 PHE A CA 1
ATOM 893 C C . PHE A 1 117 ? -14.576 7.904 4.073 1.00 83.00 117 PHE A C 1
ATOM 895 O O . PHE A 1 117 ? -15.687 7.397 3.871 1.00 83.00 117 PHE A O 1
ATOM 902 N N . GLN A 1 118 ? -14.253 8.471 5.238 1.00 82.00 118 GLN A N 1
ATOM 903 C CA . GLN A 1 118 ? -15.210 8.682 6.322 1.00 82.00 118 GLN A CA 1
ATOM 904 C C . GLN A 1 118 ? -15.617 10.153 6.438 1.00 82.00 118 GLN A C 1
ATOM 906 O O . GLN A 1 118 ? -16.811 10.425 6.563 1.00 82.00 118 GLN A O 1
ATOM 911 N N . ALA A 1 119 ? -14.662 11.087 6.389 1.00 80.81 119 ALA A N 1
ATOM 912 C CA . ALA A 1 119 ? -14.931 12.520 6.535 1.00 80.81 119 ALA A CA 1
ATOM 913 C C . ALA A 1 119 ? -15.145 13.260 5.200 1.00 80.81 119 ALA A C 1
ATOM 915 O O . ALA A 1 119 ? -15.529 14.426 5.220 1.00 80.81 119 ALA A O 1
ATOM 916 N N . GLY A 1 120 ? -14.936 12.608 4.050 1.00 78.94 120 GLY A N 1
ATOM 917 C CA . GLY A 1 120 ? -15.134 13.216 2.729 1.00 78.94 120 GLY A CA 1
ATOM 918 C C . GLY A 1 120 ? -14.103 14.288 2.354 1.00 78.94 120 GLY A C 1
ATOM 919 O O . GLY A 1 120 ? -14.344 15.077 1.443 1.00 78.94 120 GLY A O 1
ATOM 920 N N . ILE A 1 121 ? -12.955 14.341 3.034 1.00 80.19 121 ILE A N 1
ATOM 921 C CA . ILE A 1 121 ? -11.878 15.292 2.745 1.00 80.19 121 ILE A CA 1
ATOM 922 C C . ILE A 1 121 ? -10.982 14.696 1.659 1.00 80.19 121 ILE A C 1
ATOM 924 O O . ILE A 1 121 ? -10.271 13.727 1.898 1.00 80.19 121 ILE A O 1
ATOM 928 N N . LYS A 1 122 ? -10.987 15.274 0.456 1.00 74.56 122 LYS A N 1
ATOM 929 C CA . LYS A 1 122 ? -10.167 14.781 -0.660 1.00 74.56 122 LYS A CA 1
ATOM 930 C C . LYS A 1 122 ? -8.681 15.039 -0.386 1.00 74.56 122 LYS A C 1
ATOM 932 O O . LYS A 1 122 ? -8.247 16.188 -0.429 1.00 74.56 122 LYS A O 1
ATOM 937 N N . ILE A 1 123 ? -7.926 13.979 -0.084 1.00 70.50 123 ILE A N 1
ATOM 938 C CA . ILE A 1 123 ? -6.478 14.056 0.169 1.00 70.50 123 ILE A CA 1
ATOM 939 C C . ILE A 1 123 ? -5.686 13.434 -0.979 1.00 70.50 123 ILE A C 1
ATOM 941 O O . ILE A 1 123 ? -4.763 14.070 -1.483 1.00 70.50 123 ILE A O 1
ATOM 945 N N . ASP A 1 124 ? -6.047 12.228 -1.425 1.00 67.31 124 ASP A N 1
ATOM 946 C CA . ASP A 1 124 ? -5.527 11.681 -2.677 1.00 67.31 124 ASP A CA 1
ATOM 947 C C . ASP A 1 124 ? -6.274 12.298 -3.868 1.00 67.31 124 ASP A C 1
ATOM 949 O O . ASP A 1 124 ? -7.504 12.369 -3.905 1.00 67.31 124 ASP A O 1
ATOM 953 N N . PHE A 1 125 ? -5.515 12.727 -4.870 1.00 55.50 125 PHE A N 1
ATOM 954 C CA . PHE A 1 125 ? -6.028 13.260 -6.128 1.00 55.50 125 PHE A CA 1
ATOM 955 C C . PHE A 1 125 ? -6.650 12.165 -7.013 1.00 55.50 125 PHE A C 1
ATOM 957 O O . PHE A 1 125 ? -7.364 12.492 -7.960 1.00 55.50 125 PHE A O 1
ATOM 964 N N . ARG A 1 126 ? -6.355 10.884 -6.740 1.00 58.75 126 ARG A N 1
ATOM 965 C CA . ARG A 1 126 ? -6.698 9.741 -7.606 1.00 58.75 126 ARG A CA 1
ATOM 966 C C . ARG A 1 126 ? -8.052 9.093 -7.322 1.00 58.75 126 ARG A C 1
ATOM 968 O O . ARG A 1 126 ? -8.620 8.501 -8.236 1.00 58.75 126 ARG A O 1
ATOM 975 N N . SER A 1 127 ? -8.577 9.238 -6.109 1.00 63.53 127 SER A N 1
ATOM 976 C CA . SER A 1 127 ? -9.842 8.622 -5.690 1.00 63.53 127 SER A CA 1
ATOM 977 C C . SER A 1 127 ? -10.840 9.682 -5.237 1.00 63.53 127 SER A C 1
ATOM 979 O O . SER A 1 127 ? -10.465 10.699 -4.649 1.00 63.53 127 SER A O 1
ATOM 981 N N . GLU A 1 128 ? -12.127 9.454 -5.495 1.00 69.88 128 GLU A N 1
ATOM 982 C CA . GLU A 1 128 ? -13.170 10.331 -4.965 1.00 69.88 128 GLU A CA 1
ATOM 983 C C . GLU A 1 128 ? -13.269 10.210 -3.444 1.00 69.88 128 GLU A C 1
ATOM 985 O O . GLU A 1 128 ? -13.036 9.149 -2.862 1.00 69.88 128 GLU A O 1
ATOM 990 N N . ALA A 1 129 ? -13.590 11.323 -2.790 1.00 71.94 129 ALA A N 1
ATOM 991 C CA . ALA A 1 129 ? -13.834 11.329 -1.358 1.00 71.94 129 ALA A CA 1
ATOM 992 C C . ALA A 1 129 ? -15.269 10.860 -1.084 1.00 71.94 129 ALA A C 1
ATOM 994 O O . ALA A 1 129 ? -16.199 11.238 -1.798 1.00 71.94 129 ALA A O 1
ATOM 995 N N . LEU A 1 130 ? -15.449 10.048 -0.044 1.00 73.50 130 LEU A N 1
ATOM 996 C CA . LEU A 1 130 ? -16.759 9.557 0.391 1.00 73.50 130 LEU A CA 1
ATOM 997 C C . LEU A 1 130 ? -16.982 9.875 1.869 1.00 73.50 130 LEU A C 1
ATOM 999 O O . LEU A 1 130 ? -16.043 10.109 2.628 1.00 73.50 130 LEU A O 1
ATOM 1003 N N . THR A 1 131 ? -18.245 9.856 2.285 1.00 78.50 131 THR A N 1
ATOM 1004 C CA . THR A 1 131 ? -18.642 10.052 3.682 1.00 78.50 131 THR A CA 1
ATOM 1005 C C . THR A 1 131 ? -19.320 8.793 4.207 1.00 78.50 131 THR A C 1
ATOM 1007 O O . THR A 1 131 ? -20.198 8.241 3.547 1.00 78.50 131 THR A O 1
ATOM 1010 N N . GLY A 1 132 ? -18.953 8.362 5.417 1.00 79.12 132 GLY A N 1
ATOM 1011 C CA . GLY A 1 132 ? -19.662 7.288 6.121 1.00 79.12 132 GLY A CA 1
ATOM 1012 C C . GLY A 1 132 ? -19.321 5.855 5.692 1.00 79.12 132 GLY A C 1
ATOM 1013 O O . GLY A 1 132 ? -20.142 4.968 5.908 1.00 79.12 132 GLY A O 1
ATOM 1014 N N . SER A 1 133 ? -18.152 5.608 5.092 1.00 82.06 133 SER A N 1
ATOM 1015 C CA . SER A 1 133 ? -17.766 4.263 4.619 1.00 82.06 133 SER A CA 1
ATOM 1016 C C . SER A 1 133 ? -17.255 3.324 5.725 1.00 82.06 133 SER A C 1
ATOM 1018 O O . SER A 1 133 ? -16.985 2.155 5.449 1.00 82.06 133 SER A O 1
ATOM 1020 N N . LEU A 1 134 ? -17.084 3.809 6.961 1.00 83.69 134 LEU A N 1
ATOM 1021 C CA . LEU A 1 134 ? -16.583 3.010 8.081 1.00 83.69 134 LEU A CA 1
ATOM 1022 C C . LEU A 1 134 ? -17.617 1.973 8.545 1.00 83.69 134 LEU A C 1
ATOM 1024 O O . LEU A 1 134 ? -18.689 2.330 9.031 1.00 83.69 134 LEU A O 1
ATOM 1028 N N . ASP A 1 135 ? -17.234 0.697 8.494 1.00 84.31 135 ASP A N 1
ATOM 1029 C CA . ASP A 1 135 ? -17.877 -0.395 9.231 1.00 84.31 135 ASP A CA 1
ATOM 1030 C C . ASP A 1 135 ? -17.101 -0.667 10.536 1.00 84.31 135 ASP A C 1
ATOM 1032 O O . ASP A 1 135 ? -15.997 -1.220 10.484 1.00 84.31 135 ASP A O 1
ATOM 1036 N N . PRO A 1 136 ? -17.637 -0.300 11.717 1.00 84.56 136 PRO A N 1
ATOM 1037 C CA . PRO A 1 136 ? -16.931 -0.469 12.985 1.00 84.56 136 PRO A CA 1
ATOM 1038 C C . PRO A 1 136 ? -16.651 -1.929 13.356 1.00 84.56 136 PRO A C 1
ATOM 1040 O O . PRO A 1 136 ? -15.637 -2.205 13.994 1.00 84.56 136 PRO A O 1
ATOM 1043 N N . ALA A 1 137 ? -17.533 -2.862 12.980 1.00 84.12 137 ALA A N 1
ATOM 1044 C CA . ALA A 1 137 ? -17.352 -4.274 13.308 1.00 84.12 137 ALA A CA 1
ATOM 1045 C C . ALA A 1 137 ? -16.237 -4.879 12.448 1.00 84.12 137 ALA A C 1
ATOM 1047 O O . ALA A 1 137 ? -15.265 -5.409 12.984 1.00 84.12 137 ALA A O 1
ATOM 1048 N N . GLY A 1 138 ? -16.320 -4.686 11.126 1.00 82.19 138 GLY A N 1
ATOM 1049 C CA . GLY A 1 138 ? -15.264 -5.097 10.204 1.00 82.19 138 GLY A CA 1
ATOM 1050 C C . GLY A 1 138 ? -13.906 -4.469 10.534 1.00 82.19 138 GLY A C 1
ATOM 1051 O O . GLY A 1 138 ? -12.881 -5.140 10.429 1.00 82.19 138 GLY A O 1
ATOM 1052 N N . TYR A 1 139 ? -13.884 -3.213 10.997 1.00 85.75 139 TYR A N 1
ATOM 1053 C CA . TYR A 1 139 ? -12.662 -2.547 11.456 1.00 85.75 139 TYR A CA 1
ATOM 1054 C C . TYR A 1 139 ? -11.983 -3.295 12.614 1.00 85.75 139 TYR A C 1
ATOM 1056 O O . TYR A 1 139 ? -10.778 -3.547 12.561 1.00 85.75 139 TYR A O 1
ATOM 1064 N N . MET A 1 140 ? -12.740 -3.650 13.658 1.00 84.88 140 MET A N 1
ATOM 1065 C CA . MET A 1 140 ? -12.180 -4.332 14.831 1.00 84.88 140 MET A CA 1
ATOM 1066 C C . MET A 1 140 ? -11.669 -5.730 14.477 1.00 84.88 140 MET A C 1
ATOM 1068 O O . MET A 1 140 ? -10.602 -6.126 14.951 1.00 84.88 140 MET A O 1
ATOM 1072 N N . ASP A 1 141 ? -12.376 -6.436 13.592 1.00 85.56 141 ASP A N 1
ATOM 1073 C CA . ASP A 1 141 ? -11.949 -7.739 13.080 1.00 85.56 141 ASP A CA 1
ATOM 1074 C C . ASP A 1 141 ? -10.634 -7.627 12.289 1.00 85.56 141 ASP A C 1
ATOM 1076 O O . ASP A 1 141 ? -9.696 -8.391 12.528 1.00 85.56 141 ASP A O 1
ATOM 1080 N N . ALA A 1 142 ? -10.530 -6.644 11.387 1.00 84.00 142 ALA A N 1
ATOM 1081 C CA . ALA A 1 142 ? -9.332 -6.396 10.582 1.00 84.00 142 ALA A CA 1
ATOM 1082 C C . ALA A 1 142 ? -8.111 -6.044 11.446 1.00 84.00 142 ALA A C 1
ATOM 1084 O O . ALA A 1 142 ? -7.018 -6.581 11.245 1.00 84.00 142 ALA A O 1
ATOM 1085 N N . PHE A 1 143 ? -8.305 -5.168 12.434 1.00 84.75 143 PHE A N 1
ATOM 1086 C CA . PHE A 1 143 ? -7.271 -4.794 13.394 1.00 84.75 143 PHE A CA 1
ATOM 1087 C C . PHE A 1 143 ? -6.794 -6.009 14.208 1.00 84.75 143 PHE A C 1
ATOM 1089 O O . PHE A 1 143 ? -5.595 -6.292 14.270 1.00 84.75 143 PHE A O 1
ATOM 1096 N N . GLY A 1 144 ? -7.730 -6.776 14.776 1.00 83.19 144 GLY A N 1
ATOM 1097 C CA . GLY A 1 144 ? -7.424 -7.958 15.583 1.00 83.19 144 GLY A CA 1
ATOM 1098 C C . GLY A 1 144 ? -6.728 -9.075 14.798 1.00 83.19 144 GLY A C 1
ATOM 1099 O O . GLY A 1 144 ? -5.815 -9.724 15.324 1.00 83.19 144 GLY A O 1
ATOM 1100 N N . ALA A 1 145 ? -7.106 -9.272 13.530 1.00 80.81 145 ALA A N 1
ATOM 1101 C CA . ALA A 1 145 ? -6.484 -10.250 12.640 1.00 80.81 145 ALA A CA 1
ATOM 1102 C C . ALA A 1 145 ? -4.986 -9.970 12.427 1.00 80.81 145 ALA A C 1
ATOM 1104 O O . ALA A 1 145 ? -4.168 -10.888 12.514 1.00 80.81 145 ALA A O 1
ATOM 1105 N N . ALA A 1 146 ? -4.611 -8.706 12.215 1.00 79.38 146 ALA A N 1
ATOM 1106 C CA . ALA A 1 146 ? -3.214 -8.308 12.052 1.00 79.38 146 ALA A CA 1
ATOM 1107 C C . ALA A 1 146 ? -2.411 -8.380 13.358 1.00 79.38 146 ALA A C 1
ATOM 1109 O O . ALA A 1 146 ? -1.286 -8.873 13.351 1.00 79.38 146 ALA A O 1
ATOM 1110 N N . SER A 1 147 ? -2.980 -7.944 14.487 1.00 69.38 147 SER A N 1
ATOM 1111 C CA . SER A 1 147 ? -2.280 -7.974 15.783 1.00 69.38 147 SER A CA 1
ATOM 1112 C C . SER A 1 147 ? -2.018 -9.385 16.306 1.00 69.38 147 SER A C 1
ATOM 1114 O O . SER A 1 147 ? -1.071 -9.606 17.059 1.00 69.38 147 SER A O 1
ATOM 1116 N N . SER A 1 148 ? -2.835 -10.350 15.885 1.00 63.41 148 SER A N 1
ATOM 1117 C CA . SER A 1 148 ? -2.656 -11.769 16.211 1.00 63.41 148 SER A CA 1
ATOM 1118 C C . SER A 1 148 ? -1.682 -12.477 15.264 1.00 63.41 148 SER A C 1
ATOM 1120 O O . SER A 1 148 ? -1.129 -13.525 15.611 1.00 63.41 148 SER A O 1
ATOM 1122 N N . ALA A 1 149 ? -1.442 -11.914 14.074 1.00 59.53 149 ALA A N 1
ATOM 1123 C CA . ALA A 1 149 ? -0.477 -12.427 13.114 1.00 59.53 149 ALA A CA 1
ATOM 1124 C C . ALA A 1 149 ? 0.945 -12.124 13.604 1.00 59.53 149 ALA A C 1
ATOM 1126 O O . ALA A 1 149 ? 1.559 -11.107 13.288 1.00 59.53 149 ALA A O 1
ATOM 1127 N N . LYS A 1 150 ? 1.496 -13.038 14.403 1.00 45.88 150 LYS A N 1
ATOM 1128 C CA . LYS A 1 150 ? 2.902 -13.018 14.803 1.00 45.88 150 LYS A CA 1
ATOM 1129 C C . LYS A 1 150 ? 3.756 -13.243 13.546 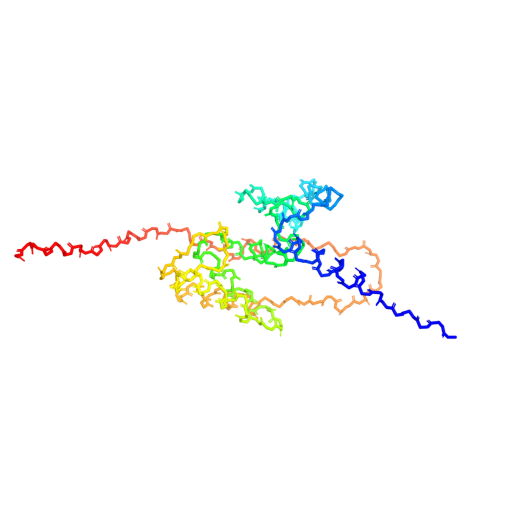1.00 45.88 150 LYS A C 1
ATOM 1131 O O . LYS A 1 150 ? 4.014 -14.384 13.175 1.00 45.88 150 LYS A O 1
ATOM 1136 N N . LEU A 1 151 ? 4.194 -12.175 12.871 1.00 43.16 151 LEU A N 1
ATOM 1137 C CA . LEU A 1 151 ? 5.305 -12.261 11.917 1.00 43.16 151 LEU A CA 1
ATOM 1138 C C . LEU A 1 151 ? 6.568 -12.574 12.735 1.00 43.16 151 LEU A C 1
ATOM 1140 O O . LEU A 1 151 ? 7.305 -11.684 13.153 1.00 43.16 151 LEU A O 1
ATOM 1144 N N . THR A 1 152 ? 6.786 -13.845 13.059 1.00 35.25 152 THR A N 1
ATOM 1145 C CA . THR A 1 152 ? 8.036 -14.278 13.679 1.00 35.25 152 THR A CA 1
ATOM 1146 C C . THR A 1 152 ? 9.139 -14.141 12.639 1.00 35.25 152 THR A C 1
ATOM 1148 O O . THR A 1 152 ? 9.131 -14.845 11.629 1.00 35.25 152 THR A O 1
ATOM 1151 N N . SER A 1 153 ? 10.084 -13.231 12.875 1.00 30.30 153 SER A N 1
ATOM 1152 C CA . SER A 1 153 ? 11.370 -13.246 12.183 1.00 30.30 153 SER A CA 1
ATOM 1153 C C . SER A 1 153 ? 12.040 -14.607 12.420 1.00 30.30 153 SER A C 1
ATOM 1155 O O . SER A 1 153 ? 11.963 -15.136 13.533 1.00 30.30 153 SER A O 1
ATOM 1157 N N . PRO A 1 154 ? 12.700 -15.212 11.419 1.00 36.38 154 PRO A N 1
ATOM 1158 C CA . PRO A 1 154 ? 13.461 -16.429 11.646 1.00 36.38 154 PRO A CA 1
ATOM 1159 C C . PRO A 1 154 ? 14.757 -16.061 12.379 1.00 36.38 154 PRO A C 1
ATOM 1161 O O . PRO A 1 154 ? 15.814 -15.911 11.775 1.00 36.38 154 PRO A O 1
ATOM 1164 N N . THR A 1 155 ? 14.703 -15.885 13.697 1.00 35.06 155 THR A N 1
ATOM 1165 C CA . THR A 1 155 ? 15.910 -15.932 14.529 1.00 35.06 155 THR A CA 1
ATOM 1166 C C . THR A 1 155 ? 16.212 -17.394 14.825 1.00 35.06 155 THR A C 1
ATOM 1168 O O . THR A 1 155 ? 15.764 -17.946 15.826 1.00 35.06 155 THR A O 1
ATOM 1171 N N . GLY A 1 156 ? 16.933 -18.029 13.906 1.00 32.00 156 GLY A N 1
ATOM 1172 C CA . GLY A 1 156 ? 17.398 -19.403 14.042 1.00 32.00 156 GLY A CA 1
ATOM 1173 C C . GLY A 1 156 ? 18.324 -19.772 12.892 1.00 32.00 156 GLY A C 1
ATOM 1174 O O . GLY A 1 156 ? 17.892 -20.380 11.919 1.00 32.00 156 GLY A O 1
ATOM 1175 N N . VAL A 1 157 ? 19.598 -19.384 12.994 1.00 36.75 157 VAL A N 1
ATOM 1176 C CA . VAL A 1 157 ? 20.672 -19.965 12.178 1.00 36.75 157 VAL A CA 1
ATOM 1177 C C . VAL A 1 157 ? 20.868 -21.398 12.673 1.00 36.75 157 VAL A C 1
ATOM 1179 O O . VAL A 1 157 ? 21.599 -21.645 13.627 1.00 36.75 157 VAL A O 1
ATOM 1182 N N . GLY A 1 158 ? 20.138 -22.328 12.063 1.00 32.06 158 GLY A N 1
ATOM 1183 C CA . GLY A 1 158 ? 20.424 -23.754 12.106 1.00 32.06 158 GLY A CA 1
ATOM 1184 C C . GLY A 1 158 ? 21.297 -24.095 10.907 1.00 32.06 158 GLY A C 1
ATOM 1185 O O . GLY A 1 158 ? 20.917 -23.865 9.762 1.00 32.06 158 GLY A O 1
ATOM 1186 N N . THR A 1 159 ? 22.497 -24.580 11.184 1.00 37.16 159 THR A N 1
ATOM 1187 C CA . THR A 1 159 ? 23.459 -25.103 10.217 1.00 37.16 159 THR A CA 1
ATOM 1188 C C . THR A 1 159 ? 22.877 -26.304 9.464 1.00 37.16 159 THR A C 1
ATOM 1190 O O . THR A 1 159 ? 22.530 -27.295 10.102 1.00 37.16 159 THR A O 1
ATOM 1193 N N . GLY A 1 160 ? 22.827 -26.235 8.129 1.00 32.75 160 GLY A N 1
ATOM 1194 C CA . GLY A 1 160 ? 22.610 -27.386 7.243 1.00 32.75 160 GLY A CA 1
ATOM 1195 C C . GLY A 1 160 ? 21.510 -27.165 6.200 1.00 32.75 160 GLY A C 1
ATOM 1196 O O . GLY A 1 160 ? 20.333 -27.151 6.532 1.00 32.75 160 GLY A O 1
ATOM 1197 N N . ASP A 1 161 ? 21.928 -27.005 4.943 1.00 29.30 161 ASP A N 1
ATOM 1198 C CA . ASP A 1 161 ? 21.162 -27.176 3.696 1.00 29.30 161 ASP A CA 1
ATOM 1199 C C . ASP A 1 161 ? 19.906 -26.307 3.439 1.00 29.30 161 ASP A C 1
ATOM 1201 O O . ASP A 1 161 ? 18.755 -26.732 3.436 1.00 29.30 161 ASP A O 1
ATOM 1205 N N . ALA A 1 162 ? 20.195 -25.041 3.118 1.00 33.03 162 ALA A N 1
ATOM 1206 C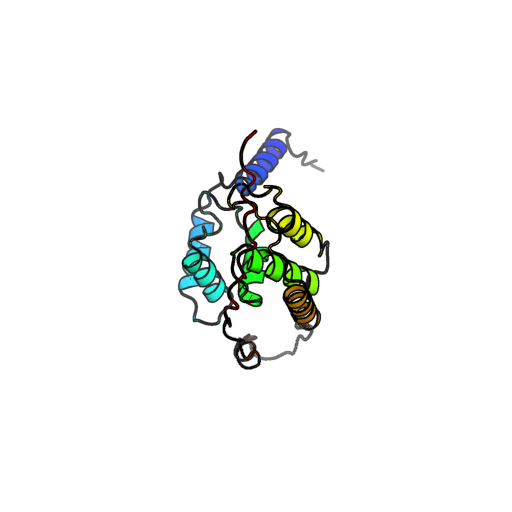 CA . ALA A 1 162 ? 19.754 -24.296 1.926 1.00 33.03 162 ALA A CA 1
ATOM 1207 C C . ALA A 1 162 ? 18.338 -24.528 1.338 1.00 33.03 162 ALA A C 1
ATOM 1209 O O . ALA A 1 162 ? 18.171 -25.123 0.277 1.00 33.03 162 ALA A O 1
ATOM 1210 N N . THR A 1 163 ? 17.312 -23.921 1.941 1.00 24.36 163 THR A N 1
ATOM 1211 C CA . THR A 1 163 ? 16.537 -22.748 1.444 1.00 24.36 163 THR A CA 1
ATOM 1212 C C . THR A 1 163 ? 15.204 -22.694 2.204 1.00 24.36 163 THR A C 1
ATOM 1214 O O . THR A 1 163 ? 14.431 -23.652 2.134 1.00 24.36 163 THR A O 1
ATOM 1217 N N . PRO A 1 164 ? 14.870 -21.599 2.921 1.00 28.91 164 PRO A N 1
ATOM 1218 C CA . PRO A 1 164 ? 13.574 -21.490 3.572 1.00 28.91 164 PRO A CA 1
ATOM 1219 C C . PRO A 1 164 ? 12.503 -21.305 2.496 1.00 28.91 164 PRO A C 1
ATOM 1221 O O . PRO A 1 164 ? 12.271 -20.213 1.979 1.00 28.91 164 PRO A O 1
ATOM 1224 N N . ARG A 1 165 ? 11.859 -22.411 2.130 1.00 26.94 165 ARG A N 1
ATOM 1225 C CA . ARG A 1 165 ? 10.691 -22.433 1.257 1.00 26.94 165 ARG A CA 1
ATOM 1226 C C . ARG A 1 165 ? 9.507 -21.936 2.087 1.00 26.94 165 ARG A C 1
ATOM 1228 O O . ARG A 1 165 ? 8.850 -22.722 2.761 1.00 26.94 165 ARG A O 1
ATOM 1235 N N . TYR A 1 166 ? 9.253 -20.626 2.078 1.00 33.03 166 TYR A N 1
ATOM 1236 C CA . TYR A 1 166 ? 8.021 -20.051 2.628 1.00 33.03 166 TYR A CA 1
ATOM 1237 C C . TYR A 1 166 ? 6.837 -20.524 1.776 1.00 33.03 166 TYR A C 1
ATOM 1239 O O . TYR A 1 166 ? 6.418 -19.868 0.825 1.00 33.03 166 TYR A O 1
ATOM 1247 N N . GLN A 1 167 ? 6.338 -21.725 2.064 1.00 28.06 167 GLN A N 1
ATOM 1248 C CA . GLN A 1 167 ? 5.175 -22.285 1.397 1.00 28.06 167 GLN A CA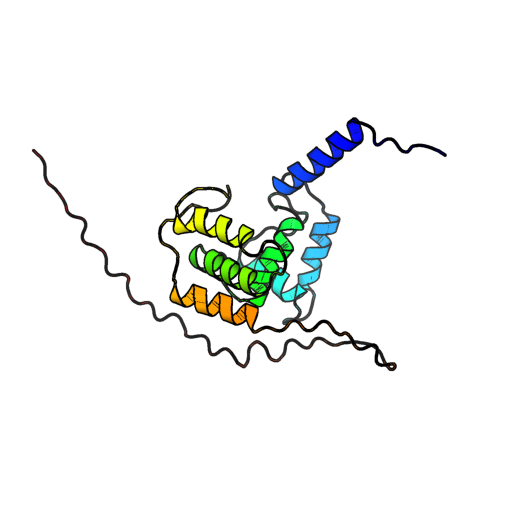 1
ATOM 1249 C C . GLN A 1 167 ? 3.922 -21.648 2.011 1.00 28.06 167 GLN A C 1
ATOM 1251 O O . GLN A 1 167 ? 3.531 -21.955 3.133 1.00 28.06 167 GLN A O 1
ATOM 1256 N N . TRP A 1 168 ? 3.281 -20.767 1.245 1.00 38.84 168 TRP A N 1
ATOM 1257 C CA . TRP A 1 168 ? 2.060 -20.006 1.557 1.00 38.84 168 TRP A CA 1
ATOM 1258 C C . TRP A 1 168 ? 0.788 -20.847 1.818 1.00 38.84 168 TRP A C 1
ATOM 1260 O O . TRP A 1 168 ? -0.333 -20.341 1.794 1.00 38.84 168 TRP A O 1
ATOM 1270 N N . ARG A 1 169 ? 0.920 -22.153 2.071 1.00 25.92 169 ARG A N 1
ATOM 1271 C CA . ARG A 1 169 ? -0.177 -23.129 1.981 1.00 25.92 169 ARG A CA 1
ATOM 1272 C C . ARG A 1 169 ? -1.192 -23.141 3.132 1.00 25.92 169 ARG A C 1
ATOM 1274 O O . ARG A 1 169 ? -2.103 -23.960 3.069 1.00 25.92 169 ARG A O 1
ATOM 1281 N N . SER A 1 170 ? -1.132 -22.227 4.104 1.00 29.36 170 SER A N 1
ATOM 1282 C CA . SER A 1 170 ? -2.067 -22.277 5.247 1.00 29.36 170 SER A CA 1
ATOM 1283 C C . SER A 1 170 ? -2.754 -20.972 5.652 1.00 29.36 170 SER A C 1
ATOM 1285 O O . SER A 1 170 ? -3.517 -20.992 6.612 1.00 29.36 170 SER A O 1
ATOM 1287 N N . PHE A 1 171 ? -2.601 -19.860 4.922 1.00 36.12 171 PHE A N 1
ATOM 1288 C CA . PHE A 1 171 ? -3.449 -18.684 5.197 1.00 36.12 171 PHE A CA 1
ATOM 1289 C C . PHE A 1 171 ? -4.855 -18.808 4.585 1.00 36.12 171 PHE A C 1
ATOM 1291 O O . PHE A 1 171 ? -5.812 -18.291 5.148 1.00 36.12 171 PHE A O 1
ATOM 1298 N N . ALA A 1 172 ? -5.027 -19.556 3.489 1.00 31.00 172 ALA A N 1
ATOM 1299 C CA . ALA A 1 172 ? -6.320 -19.670 2.803 1.00 31.00 172 ALA A CA 1
ATOM 1300 C C . ALA A 1 172 ? -7.293 -20.698 3.421 1.00 31.00 172 ALA A C 1
ATOM 1302 O O . ALA A 1 172 ? -8.496 -20.624 3.183 1.00 31.00 172 ALA A O 1
ATOM 1303 N N . SER A 1 173 ? -6.813 -21.665 4.208 1.00 26.45 173 SER A N 1
ATOM 1304 C CA . SER A 1 173 ? -7.626 -22.800 4.683 1.00 26.45 173 SER A CA 1
ATOM 1305 C C . SER A 1 173 ? -8.366 -22.552 6.006 1.00 26.45 173 SER A C 1
ATOM 1307 O O . SER A 1 173 ? -9.291 -23.298 6.323 1.00 26.45 173 SER A O 1
ATOM 1309 N N . GLY A 1 174 ? -8.022 -21.496 6.753 1.00 27.39 174 GLY A N 1
ATOM 1310 C CA . GLY A 1 174 ? -8.714 -21.109 7.993 1.00 27.39 174 GLY A CA 1
ATOM 1311 C C . GLY A 1 174 ? -9.825 -20.068 7.817 1.00 27.39 174 GLY A C 1
ATOM 1312 O O . GLY A 1 174 ? -10.710 -19.960 8.664 1.00 27.39 174 GLY A O 1
ATOM 1313 N N . TRP A 1 175 ? -9.826 -19.321 6.711 1.00 31.50 175 TRP A N 1
ATOM 1314 C CA . TRP A 1 175 ? -10.723 -18.180 6.534 1.00 31.50 175 TRP A CA 1
ATOM 1315 C C . TRP A 1 175 ? -11.900 -18.555 5.644 1.00 31.50 175 TRP A C 1
ATOM 1317 O O . TRP A 1 175 ? -11.889 -18.420 4.421 1.00 31.50 175 TRP A O 1
ATOM 1327 N N . ARG A 1 176 ? -12.959 -19.049 6.289 1.00 24.92 176 ARG A N 1
ATOM 1328 C CA . ARG A 1 176 ? -14.263 -19.250 5.658 1.00 24.92 176 ARG A CA 1
ATOM 1329 C C . ARG A 1 176 ? -14.853 -17.869 5.353 1.00 24.92 176 ARG A C 1
ATOM 1331 O O . ARG A 1 176 ? -15.572 -17.310 6.172 1.00 24.92 176 ARG A O 1
ATOM 1338 N N . PHE A 1 177 ? -14.523 -17.316 4.185 1.00 30.28 177 PHE A N 1
ATOM 1339 C CA . PHE A 1 177 ? -15.092 -16.064 3.684 1.00 30.28 177 PHE A CA 1
ATOM 1340 C C . PHE A 1 177 ? -16.619 -16.110 3.795 1.00 30.28 177 PHE A C 1
ATOM 1342 O O . PHE A 1 177 ? -17.294 -16.913 3.136 1.00 30.28 177 PHE A O 1
ATOM 1349 N N . HIS A 1 178 ? -17.170 -15.232 4.631 1.00 26.66 178 HIS A N 1
ATOM 1350 C CA . HIS A 1 178 ? -18.591 -14.947 4.639 1.00 26.66 178 HIS A CA 1
ATOM 1351 C C . HIS A 1 178 ? -18.883 -14.197 3.338 1.00 26.66 178 HIS A C 1
ATOM 1353 O O . HIS A 1 178 ? -18.663 -12.995 3.216 1.00 26.66 178 HIS A O 1
ATOM 1359 N N . ARG A 1 179 ? -19.292 -14.953 2.311 1.00 29.66 179 ARG A N 1
ATOM 1360 C CA . ARG A 1 179 ? -19.802 -14.410 1.052 1.00 29.66 179 ARG A CA 1
ATOM 1361 C C . ARG A 1 179 ? -20.832 -13.335 1.386 1.00 29.66 179 ARG A C 1
ATOM 1363 O O . ARG A 1 179 ? -21.883 -13.650 1.937 1.00 29.66 179 ARG A O 1
ATOM 1370 N N . ASN A 1 180 ? -20.477 -12.101 1.044 1.00 31.30 180 ASN A N 1
ATOM 1371 C CA . ASN A 1 180 ? -21.312 -10.928 0.830 1.00 31.30 180 ASN A CA 1
ATOM 1372 C C . ASN A 1 180 ? -22.823 -11.244 0.826 1.00 31.30 180 ASN A C 1
ATOM 1374 O O . ASN A 1 180 ? -23.428 -11.465 -0.227 1.00 31.30 180 ASN A O 1
ATOM 1378 N N . ARG A 1 181 ? -23.450 -11.277 2.010 1.00 29.27 181 ARG A N 1
ATOM 1379 C CA . ARG A 1 181 ? -24.902 -11.137 2.106 1.00 29.27 181 ARG A CA 1
ATOM 1380 C C . ARG A 1 181 ? -25.174 -9.654 1.953 1.00 29.27 181 ARG A C 1
ATOM 1382 O O . ARG A 1 181 ? -25.159 -8.919 2.935 1.00 29.27 181 ARG A O 1
ATOM 1389 N N . ARG A 1 182 ? -25.423 -9.235 0.711 1.00 32.19 182 ARG A N 1
ATOM 1390 C CA . ARG A 1 182 ? -26.068 -7.957 0.409 1.00 32.19 182 ARG A CA 1
ATOM 1391 C C . ARG A 1 182 ? -27.304 -7.833 1.306 1.00 32.19 182 ARG A C 1
ATOM 1393 O O . ARG A 1 182 ? -28.334 -8.445 1.030 1.00 32.19 182 ARG A O 1
ATOM 1400 N N . ARG A 1 183 ? -27.213 -7.064 2.390 1.00 27.78 183 ARG A N 1
ATOM 1401 C CA . ARG A 1 183 ? -28.396 -6.423 2.959 1.00 27.78 183 ARG A CA 1
ATOM 1402 C C . ARG A 1 183 ? -28.671 -5.225 2.055 1.00 27.78 183 ARG A C 1
ATOM 1404 O O . ARG A 1 183 ? -27.759 -4.422 1.869 1.00 27.78 183 ARG A O 1
ATOM 1411 N N . PRO A 1 184 ? -29.866 -5.098 1.458 1.00 27.41 184 PRO A N 1
ATOM 1412 C CA . PRO A 1 184 ? -30.207 -3.870 0.767 1.00 27.41 184 PRO A CA 1
ATOM 1413 C C . PRO A 1 184 ? -30.155 -2.745 1.802 1.00 27.41 184 PRO A C 1
ATOM 1415 O O . PRO A 1 184 ? -30.842 -2.804 2.826 1.00 27.41 184 PRO A O 1
ATOM 1418 N N . LEU A 1 185 ? -29.301 -1.752 1.556 1.00 32.41 185 LEU A N 1
ATOM 1419 C CA . LEU A 1 185 ? -29.372 -0.470 2.241 1.00 32.41 185 LEU A CA 1
ATOM 1420 C C . LEU A 1 185 ? -30.807 0.031 2.052 1.00 32.41 185 LEU A C 1
ATOM 1422 O O . LEU A 1 185 ? -31.248 0.259 0.925 1.00 32.41 185 LEU A O 1
ATOM 1426 N N . ARG A 1 186 ? -31.574 0.119 3.144 1.00 28.98 186 ARG A N 1
ATOM 1427 C CA . ARG A 1 186 ? -32.876 0.785 3.117 1.00 28.98 186 ARG A CA 1
ATOM 1428 C C . ARG A 1 186 ? -32.619 2.222 2.677 1.00 28.98 186 ARG A C 1
ATOM 1430 O O . ARG A 1 186 ? -31.923 2.954 3.373 1.00 28.98 186 ARG A O 1
ATOM 1437 N N . ALA A 1 187 ? -33.173 2.597 1.529 1.00 31.58 187 ALA A N 1
ATOM 1438 C CA . ALA A 1 187 ? -33.231 3.981 1.097 1.00 31.58 187 ALA A CA 1
ATOM 1439 C C . ALA A 1 187 ? -33.885 4.815 2.209 1.00 31.58 187 ALA A C 1
ATOM 1441 O O . ALA A 1 187 ? -35.011 4.534 2.628 1.00 31.58 187 ALA A O 1
ATOM 1442 N N . ALA A 1 188 ? -33.161 5.812 2.712 1.00 30.00 188 ALA A N 1
ATOM 1443 C CA . ALA A 1 188 ? -33.741 6.842 3.557 1.00 30.00 188 ALA A CA 1
ATOM 1444 C C . ALA A 1 188 ? -34.724 7.675 2.709 1.00 30.00 188 ALA A C 1
ATOM 1446 O O . ALA A 1 188 ? -34.412 7.989 1.557 1.00 30.00 188 ALA A O 1
ATOM 1447 N N . PRO A 1 189 ? -35.917 8.022 3.223 1.00 28.91 189 PRO A N 1
ATOM 1448 C CA . PRO A 1 189 ? -36.887 8.784 2.456 1.00 28.91 189 PRO A CA 1
ATOM 1449 C C . PRO A 1 189 ? -36.386 10.218 2.260 1.00 28.91 189 PRO A C 1
ATOM 1451 O O . PRO A 1 189 ? -36.182 10.962 3.219 1.00 28.91 189 PRO A O 1
ATOM 1454 N N . ILE A 1 190 ? -36.228 10.608 0.996 1.00 32.44 190 ILE A N 1
ATOM 1455 C CA . ILE A 1 190 ? -36.071 12.000 0.581 1.00 32.44 190 ILE A CA 1
ATOM 1456 C C . ILE A 1 190 ? -37.380 12.713 0.940 1.00 32.44 190 ILE A C 1
ATOM 1458 O O . ILE A 1 190 ? -38.409 12.501 0.294 1.00 32.44 190 ILE A O 1
ATOM 1462 N N . LYS A 1 191 ? -37.366 13.545 1.988 1.00 31.52 191 LYS A N 1
ATOM 1463 C CA . LYS A 1 191 ? -38.442 14.512 2.219 1.00 31.52 191 LYS A CA 1
ATOM 1464 C C . LYS A 1 191 ? -38.408 15.523 1.074 1.00 31.52 191 LYS A C 1
ATOM 1466 O O . LYS A 1 191 ? -37.524 16.370 1.016 1.00 31.52 191 LYS A O 1
ATOM 1471 N N . LYS A 1 192 ? -39.386 15.425 0.171 1.00 38.12 192 LYS A N 1
ATOM 1472 C CA . LYS A 1 192 ? -39.845 16.568 -0.617 1.00 38.12 192 LYS A CA 1
ATOM 1473 C C . LYS A 1 192 ? -40.449 17.570 0.366 1.00 38.12 192 LYS A C 1
ATOM 1475 O O . LYS A 1 192 ? -41.452 17.248 0.999 1.00 38.12 192 LYS A O 1
ATOM 1480 N N . SER A 1 193 ? -39.851 18.746 0.492 1.00 34.09 193 SER A N 1
ATOM 1481 C CA . SER A 1 193 ? -40.565 19.915 0.999 1.00 34.09 193 SER A CA 1
ATOM 1482 C C . SER A 1 193 ? -40.906 20.782 -0.201 1.00 34.09 193 SER A C 1
ATOM 1484 O O . SER A 1 193 ? -40.017 21.212 -0.933 1.00 34.09 193 SER A O 1
ATOM 1486 N N . CYS A 1 194 ? -42.211 20.914 -0.419 1.00 32.06 194 CYS A N 1
ATOM 1487 C CA . CYS A 1 194 ? -42.844 21.802 -1.377 1.00 32.06 194 CYS A CA 1
ATOM 1488 C C . CYS A 1 194 ? -42.512 23.277 -1.109 1.00 32.06 194 CYS A C 1
ATOM 1490 O O . CYS A 1 194 ? -42.167 23.656 0.009 1.00 32.06 194 CYS A O 1
ATOM 1492 N N . GLU A 1 195 ? -42.678 24.057 -2.174 1.00 32.81 195 GLU A N 1
ATOM 1493 C CA . GLU A 1 195 ? -42.746 25.517 -2.254 1.00 32.81 195 GLU A CA 1
ATOM 1494 C C . GLU A 1 195 ? -43.599 26.160 -1.147 1.00 32.81 195 GLU A C 1
ATOM 1496 O O . GLU A 1 195 ? -44.665 25.635 -0.816 1.00 32.81 195 GLU A O 1
ATOM 1501 N N . VAL A 1 196 ? -43.147 27.327 -0.666 1.00 38.59 196 VAL A N 1
ATOM 1502 C CA . VAL A 1 196 ? -43.881 28.611 -0.692 1.00 38.59 196 VAL A CA 1
ATOM 1503 C C . VAL A 1 196 ? -42.864 29.716 -0.962 1.00 38.59 196 VAL A C 1
ATOM 1505 O O . VAL A 1 196 ? -41.781 29.657 -0.336 1.00 38.59 196 VAL A O 1
#